Protein AF-A0A933E9U5-F1 (afdb_monomer)

Secondary structure (DSSP, 8-state):
----------------PPPPPPP---PPPPPPPPSS--HHHHHHHHHHHHHHHHHHHT---HHHHHHHHHHHHHHHHHHTT-S-HHHHHHHHHHHHHTT---PPPPPPPPPPPPP--S-----------TTEEE----TTSBHHHHHHHHHHTT-EEEEEEEEEES-GGGTTBEEEEES---TT-EEETT-EEEEEEEEE-EEEPPP-TTSBHHHHHHHHHHHT-EEEEEEEEE-S-GGGTTBEEEESS-TT-EEETT-EEEEEEEEPPPPPPPTTEEE----TTSBHHHHHHHHHHTT-EEEEEEEEEES-GGGTTBEEEEES--TTT-EEETT-EEEEEEEEEPP-

Radius of gyration: 39.95 Å; Cα contacts (8 Å, |Δi|>4): 489; chains: 1; bounding box: 63×78×121 Å

Foldseek 3Di:
DDDDDDDDDDDDDDDDDDDDDDDDDDDDDDDDDDPDDDPVSVVVVVVVVVVLVVVLVPDPDVVSSVVSVVVVVVVLVVQCPDPDPVSNVVSVVVCVVVVPDDDDDDDDDDDDDDDDDDDDDDPDDDDPPVAWFADDDQAQPAPVVSQVVQVVSQEGEDEPEEDEDQDPSQARGFHAWVVGRDPPDIDGRHYYIYTYGYHYPWFFQADQAQPQLVVNQVVQVVSQEHEDEPEEDADCDPVQARGWHDKPDDGRDTHRRHHYIYTYGYDHDPDDADPFKFFDDDQAQPAPVVNQVVQVVSQEHEDEPEEDEDQDPSQARGWHAKVVGNPPRDIDGRHYYIYTYGYHYDDD

Nearest PDB structures (foldseek):
  3py9-assembly1_A  TM=3.920E-01  e=8.163E-14  Staphylococcus aureus subsp. aureus Mu50
  5e12-assembly1_A  TM=4.285E-01  e=8.773E-13  Mycobacterium tuberculosis H37Rv
  2kui-assembly1_A  TM=3.936E-01  e=2.312E-09  Mycobacterium tuberculosis H37Rv
  5e10-assembly1_A  TM=4.478E-01  e=7.466E-08  Mycobacterium tuberculosis H37Rv
  2kud-assembly1_A  TM=4.344E-01  e=1.293E-05  Mycobacterium tuberculosis H37Rv

Organism: Tectimicrobiota bacterium (NCBI:txid2528274)

Mean predicted aligned error: 20.79 Å

Sequence (348 aa):
MKPLLTVPFVLFGLFAAPLPEAPAATRPRPPFCNPFPSAREADRCAQLHQGRLAFCGRIQAAPARAQCVQGFEAKLASCARSRNAQQRARCLDDAEKLGVARAPQPPAAPPAPKPPAAASQPPAPAPPAAGAIPLPNVVGRPVKEALEILERAGLRGAVEGEITTRNPQAAGRVSSTTPYPHRDTRVLRGSLVRLRVYKFDGVAVPDVVGLPVNEACGALTRAGLRCSLQGQVDTPDSSRHGRVASQAFRPGWVLARGSEVGLRRFGPPPLPLRPNEVLLPDVVGRPLAEALQILERAGLRGAVDGEITTRNPQAAGRVSSTTPYPGRGARVLRGSLVRLRVYRLAAQ

Solvent-accessible surface area (backbone atoms only — not comparable to full-atom values): 20780 Å² total; per-residue (Å²): 135,86,82,88,85,90,83,84,90,81,84,90,82,81,91,78,82,86,79,83,86,78,82,84,77,81,73,82,80,77,84,76,82,64,100,77,66,57,75,74,52,50,54,52,53,49,52,56,49,56,53,48,57,59,52,49,69,71,49,86,54,67,72,64,33,51,56,55,52,55,61,46,54,57,50,52,61,57,48,71,68,51,92,47,69,70,61,37,52,54,54,50,56,55,38,61,76,65,73,66,78,88,76,85,83,77,82,89,75,81,84,80,79,75,85,80,72,90,76,78,79,76,80,70,79,73,75,80,61,89,59,58,38,75,46,76,76,41,64,72,31,45,49,70,60,30,38,55,53,31,46,76,68,42,29,37,61,45,81,76,46,74,41,78,32,83,48,69,87,48,36,53,14,24,68,44,47,45,74,63,62,43,98,83,34,63,41,51,65,62,40,74,36,36,30,29,28,23,35,52,59,50,33,57,37,72,80,41,67,68,33,44,49,68,58,29,36,49,52,34,42,74,61,40,30,35,63,40,82,77,47,73,44,69,37,90,59,68,92,46,44,54,14,23,68,41,60,74,62,60,60,67,42,71,37,52,68,64,40,76,44,43,31,27,24,25,29,72,54,81,75,79,75,55,99,57,44,32,66,39,73,81,39,66,70,32,45,48,74,59,34,39,52,54,31,45,76,57,42,30,37,64,43,81,73,50,74,42,78,34,91,48,72,89,48,36,55,14,22,67,42,50,44,74,60,28,75,96,58,31,75,39,52,60,61,39,75,36,35,31,28,28,23,36,60,58,85,129

InterPro domains:
  IPR005543 PASTA domain [PF03793] (135-199)
  IPR005543 PASTA domain [PF03793] (203-263)
  IPR005543 PASTA domain [PF03793] (279-342)
  IPR005543 PASTA domain [PS51178] (131-199)
  IPR005543 PASTA domain [PS51178] (274-344)
  IPR005543 PASTA domain [SM00740] (129-198)
  IPR005543 PASTA domain [SM00740] (199-267)
  IPR005543 PASTA domain [SM00740] (274-344)
  IPR005543 PASTA domain [cd06577] (137-197)
  IPR005543 PASTA domain [cd06577] (205-263)
  IPR005543 PASTA domain [cd06577] (280-342)

Structure (mmCIF, N/CA/C/O backbone):
data_AF-A0A933E9U5-F1
#
_entry.id   AF-A0A933E9U5-F1
#
loop_
_atom_site.group_PDB
_atom_site.id
_atom_site.type_symbol
_atom_site.label_atom_id
_atom_site.label_alt_id
_atom_site.label_comp_id
_atom_site.label_asym_id
_atom_site.label_entity_id
_atom_site.label_seq_id
_atom_site.pdbx_PDB_ins_code
_atom_site.Cartn_x
_atom_site.Cartn_y
_atom_site.Cartn_z
_atom_site.occupancy
_atom_site.B_iso_or_equiv
_atom_site.auth_seq_id
_atom_site.auth_comp_id
_atom_site.auth_asym_id
_atom_site.auth_atom_id
_atom_site.pdbx_PDB_model_num
ATOM 1 N N . MET A 1 1 ? 2.173 57.159 -47.310 1.00 38.50 1 MET A N 1
ATOM 2 C CA . MET A 1 1 ? 1.766 58.295 -46.456 1.00 38.50 1 MET A CA 1
ATOM 3 C C . MET A 1 1 ? 1.718 57.816 -45.008 1.00 38.50 1 MET A C 1
ATOM 5 O O . MET A 1 1 ? 1.071 56.814 -44.745 1.00 38.50 1 MET A O 1
ATOM 9 N N . LYS A 1 2 ? 2.492 58.463 -44.123 1.00 41.81 2 LYS A N 1
ATOM 10 C CA . LYS A 1 2 ? 2.432 58.354 -42.647 1.00 41.81 2 LYS A CA 1
ATOM 11 C C . LYS A 1 2 ? 1.136 59.007 -42.123 1.00 41.81 2 LYS A C 1
ATOM 13 O O . LYS A 1 2 ? 0.559 59.807 -42.859 1.00 41.81 2 LYS A O 1
ATOM 18 N N . PRO A 1 3 ? 0.703 58.697 -40.888 1.00 51.19 3 PRO A N 1
ATOM 19 C CA . PRO A 1 3 ? 1.054 59.541 -39.720 1.00 51.19 3 PRO A CA 1
ATOM 20 C C . PRO A 1 3 ? 1.450 58.671 -38.490 1.00 51.19 3 PRO A C 1
ATOM 22 O O . PRO A 1 3 ? 0.973 57.553 -38.354 1.00 51.19 3 PRO A O 1
ATOM 25 N N . LEU A 1 4 ? 2.506 58.951 -37.703 1.00 39.25 4 LEU A N 1
ATOM 26 C CA . LEU A 1 4 ? 2.663 59.958 -36.623 1.00 39.25 4 LEU A CA 1
ATOM 27 C C . LEU A 1 4 ? 1.435 60.073 -35.692 1.00 39.25 4 LEU A C 1
ATOM 29 O O . LEU A 1 4 ? 0.330 60.182 -36.191 1.00 39.25 4 LEU A O 1
ATOM 33 N N . LEU A 1 5 ? 1.489 60.194 -34.364 1.00 40.12 5 LEU A N 1
ATOM 34 C CA . LEU A 1 5 ? 2.478 60.051 -33.283 1.00 40.12 5 LEU A CA 1
ATOM 35 C C . LEU A 1 5 ? 1.686 60.483 -32.031 1.00 40.12 5 LEU A C 1
ATOM 37 O O . LEU A 1 5 ? 1.186 61.600 -32.051 1.00 40.12 5 LEU A O 1
ATOM 41 N N . THR A 1 6 ? 1.542 59.687 -30.965 1.00 39.12 6 THR A N 1
ATOM 42 C CA . THR A 1 6 ? 1.288 60.213 -29.600 1.00 39.12 6 THR A CA 1
ATOM 43 C C . THR A 1 6 ? 1.641 59.151 -28.559 1.00 39.12 6 THR A C 1
ATOM 45 O O . THR A 1 6 ? 1.051 58.076 -28.514 1.00 39.12 6 THR A O 1
ATOM 48 N N . VAL A 1 7 ? 2.621 59.486 -27.726 1.00 40.19 7 VAL A N 1
ATOM 49 C CA . VAL A 1 7 ? 3.045 58.787 -26.508 1.00 40.19 7 VAL A CA 1
ATOM 50 C C . VAL A 1 7 ? 2.650 59.682 -25.334 1.00 40.19 7 VAL A C 1
ATOM 52 O O . VAL A 1 7 ? 2.838 60.895 -25.453 1.00 40.19 7 VAL A O 1
ATOM 55 N N . PRO A 1 8 ? 2.229 59.135 -24.182 1.00 49.47 8 PRO A N 1
ATOM 56 C CA . PRO A 1 8 ? 2.454 59.811 -22.919 1.00 49.47 8 PRO A CA 1
ATOM 57 C C . PRO A 1 8 ? 3.459 59.058 -22.039 1.00 49.47 8 PRO A C 1
ATOM 59 O O . PRO A 1 8 ? 3.387 57.853 -21.810 1.00 49.47 8 PRO A O 1
ATOM 62 N N . PHE A 1 9 ? 4.403 59.866 -21.568 1.00 36.28 9 PHE A N 1
ATOM 63 C CA . PHE A 1 9 ? 5.296 59.712 -20.428 1.00 36.28 9 PHE A CA 1
ATOM 64 C C . PHE A 1 9 ? 4.618 59.114 -19.183 1.00 36.28 9 PHE A C 1
ATOM 66 O O . PHE A 1 9 ? 3.595 59.634 -18.743 1.00 36.28 9 PHE A O 1
ATOM 73 N N . VAL A 1 10 ? 5.279 58.155 -18.523 1.00 41.09 10 VAL A N 1
ATOM 74 C CA . VAL A 1 10 ? 5.194 57.967 -17.063 1.00 41.09 10 VAL A CA 1
ATOM 75 C C . VAL A 1 10 ? 6.602 57.722 -16.506 1.00 41.09 10 VAL A C 1
ATOM 77 O O . VAL A 1 10 ? 7.430 57.052 -17.118 1.00 41.09 10 VAL A O 1
ATOM 80 N N . LEU A 1 11 ? 6.846 58.372 -15.371 1.00 38.97 11 LEU A N 1
ATOM 81 C CA . LEU A 1 11 ? 8.106 58.698 -14.714 1.00 38.97 11 LEU A CA 1
ATOM 82 C C . LEU A 1 11 ? 9.016 57.529 -14.290 1.00 38.97 11 LEU A C 1
ATOM 84 O O . LEU A 1 11 ? 8.582 56.498 -13.786 1.00 38.97 11 LEU A O 1
ATOM 88 N N . PHE A 1 12 ? 10.310 57.847 -14.371 1.00 34.56 12 PHE A N 1
ATOM 89 C CA . PHE A 1 12 ? 11.462 57.301 -13.651 1.00 34.56 12 PHE A CA 1
ATOM 90 C C . PHE A 1 12 ? 11.260 57.242 -12.122 1.00 34.56 12 PHE A C 1
ATOM 92 O O . PHE A 1 12 ? 10.827 58.220 -11.515 1.00 34.56 12 PHE A O 1
ATOM 99 N N . GLY A 1 13 ? 11.696 56.144 -11.491 1.00 35.53 13 GLY A N 1
ATOM 100 C CA . GLY A 1 13 ? 11.720 55.984 -10.034 1.00 35.53 13 GLY A CA 1
ATOM 101 C C . GLY A 1 13 ? 12.690 54.894 -9.558 1.00 35.53 13 GLY A C 1
ATOM 102 O O . GLY A 1 13 ? 12.299 53.749 -9.393 1.00 35.53 13 GLY A O 1
ATOM 103 N N . LEU A 1 14 ? 13.945 55.308 -9.360 1.00 38.00 14 LEU A N 1
ATOM 104 C CA . LEU A 1 14 ? 15.011 54.785 -8.487 1.00 38.00 14 LEU A CA 1
ATOM 105 C C . LEU A 1 14 ? 15.367 53.279 -8.445 1.00 38.00 14 LEU A C 1
ATOM 107 O O . LEU A 1 14 ? 14.723 52.446 -7.816 1.00 38.00 14 LEU A O 1
ATOM 111 N N . PHE A 1 15 ? 16.571 53.026 -8.967 1.00 37.53 15 PHE A N 1
ATOM 112 C CA . PHE A 1 15 ? 17.521 51.979 -8.586 1.00 37.53 15 PHE A CA 1
ATOM 113 C C . PHE A 1 15 ? 17.853 52.008 -7.079 1.00 37.53 15 PHE A C 1
ATOM 115 O O . PHE A 1 15 ? 18.285 53.039 -6.564 1.00 37.53 15 PHE A O 1
ATOM 122 N N . ALA A 1 16 ? 17.790 50.854 -6.412 1.00 35.62 16 ALA A N 1
ATOM 123 C CA . ALA A 1 16 ? 18.580 50.567 -5.213 1.00 35.62 16 ALA A CA 1
ATOM 124 C C . ALA A 1 16 ? 18.951 49.076 -5.203 1.00 35.62 16 ALA A C 1
ATOM 126 O O . ALA A 1 16 ? 18.099 48.200 -5.062 1.00 35.62 16 ALA A O 1
ATOM 127 N N . ALA A 1 17 ? 20.237 48.803 -5.419 1.00 39.12 17 ALA A N 1
ATOM 128 C CA . ALA A 1 17 ? 20.834 47.476 -5.360 1.00 39.12 17 ALA A CA 1
ATOM 129 C C . ALA A 1 17 ? 20.897 46.962 -3.904 1.00 39.12 17 ALA A C 1
ATOM 131 O O . ALA A 1 17 ? 21.156 47.758 -2.997 1.00 39.12 17 ALA A O 1
ATOM 132 N N . PRO A 1 18 ? 20.716 45.653 -3.654 1.00 37.78 18 PRO A N 1
ATOM 133 C CA . PRO A 1 18 ? 20.906 45.079 -2.328 1.00 37.78 18 PRO A CA 1
ATOM 134 C C . PRO A 1 18 ? 22.404 44.899 -2.027 1.00 37.78 18 PRO A C 1
ATOM 136 O O . PRO A 1 18 ? 23.124 44.211 -2.749 1.00 37.78 18 PRO A O 1
ATOM 139 N N . LEU A 1 19 ? 22.865 45.539 -0.949 1.00 36.50 19 LEU A N 1
ATOM 140 C CA . LEU A 1 19 ? 24.183 45.334 -0.343 1.00 36.50 19 LEU A CA 1
ATOM 141 C C . LEU A 1 19 ? 24.249 43.980 0.402 1.00 36.50 19 LEU A C 1
ATOM 143 O O . LEU A 1 19 ? 23.224 43.506 0.896 1.00 36.50 19 LEU A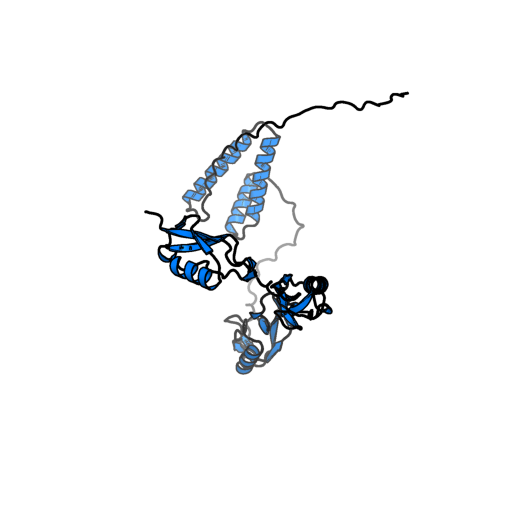 O 1
ATOM 147 N N . PRO A 1 20 ? 25.442 43.365 0.500 1.00 38.31 20 PRO A N 1
ATOM 148 C CA . PRO A 1 20 ? 25.639 42.013 1.020 1.00 38.31 20 PRO A CA 1
ATOM 149 C C . PRO A 1 20 ? 25.537 41.933 2.552 1.00 38.31 20 PRO A C 1
ATOM 151 O O . PRO A 1 20 ? 26.103 42.755 3.274 1.00 38.31 20 PRO A O 1
ATOM 154 N N . GLU A 1 21 ? 24.854 40.898 3.046 1.00 35.84 21 GLU A N 1
ATOM 155 C CA . GLU A 1 21 ? 24.814 40.533 4.464 1.00 35.84 21 GLU A CA 1
ATOM 156 C C . GLU A 1 21 ? 26.204 40.098 4.961 1.00 35.84 21 GLU A C 1
ATOM 158 O O . GLU A 1 21 ? 26.841 39.192 4.420 1.00 35.84 21 GLU A O 1
ATOM 163 N N . ALA A 1 22 ? 26.669 40.761 6.021 1.00 35.19 22 ALA A N 1
ATOM 164 C CA . ALA A 1 22 ? 27.884 40.427 6.752 1.00 35.19 22 ALA A CA 1
ATOM 165 C C . ALA A 1 22 ? 27.694 39.156 7.617 1.00 35.19 22 ALA A C 1
ATOM 167 O O . ALA A 1 22 ? 26.588 38.886 8.094 1.00 35.19 22 ALA A O 1
ATOM 168 N N . PRO A 1 23 ? 28.764 38.375 7.862 1.00 34.16 23 PRO A N 1
ATOM 169 C CA . PRO A 1 23 ? 28.686 37.073 8.518 1.00 34.16 23 PRO A CA 1
ATOM 170 C C . PRO A 1 23 ? 28.269 37.169 9.990 1.00 34.16 23 PRO A C 1
ATOM 172 O O . PRO A 1 23 ? 28.771 37.990 10.760 1.00 34.16 23 PRO A O 1
ATOM 175 N N . ALA A 1 24 ? 27.378 36.262 10.395 1.00 34.38 24 ALA A N 1
ATOM 176 C CA . ALA A 1 24 ? 26.952 36.078 11.773 1.00 34.38 24 ALA A CA 1
ATOM 177 C C . ALA A 1 24 ? 28.155 35.771 12.683 1.00 34.38 24 ALA A C 1
ATOM 179 O O . ALA A 1 24 ? 28.699 34.667 12.680 1.00 34.38 24 ALA A O 1
ATOM 180 N N . ALA A 1 25 ? 28.544 36.750 13.500 1.00 31.86 25 ALA A N 1
ATOM 181 C CA . ALA A 1 25 ? 29.470 36.548 14.601 1.00 31.86 25 ALA A CA 1
ATOM 182 C C . ALA A 1 25 ? 28.885 35.512 15.576 1.00 31.86 25 ALA A C 1
ATOM 184 O O . ALA A 1 25 ? 27.877 35.743 16.251 1.00 31.86 25 ALA A O 1
ATOM 185 N N . THR A 1 26 ? 29.534 34.353 15.643 1.00 34.62 26 THR A N 1
ATOM 186 C CA . THR A 1 26 ? 29.328 33.305 16.643 1.00 34.62 26 THR A CA 1
ATOM 187 C C . THR A 1 26 ? 29.434 33.891 18.049 1.00 34.62 26 THR A C 1
ATOM 189 O O . THR A 1 26 ? 30.528 34.134 18.556 1.00 34.62 26 THR A O 1
ATOM 192 N N . ARG A 1 27 ? 28.290 34.115 18.707 1.00 32.03 27 ARG A N 1
ATOM 193 C CA . ARG A 1 27 ? 28.250 34.391 20.149 1.00 32.03 27 ARG A CA 1
ATOM 194 C C . ARG A 1 27 ? 28.676 33.124 20.906 1.00 32.03 27 ARG A C 1
ATOM 196 O O . ARG A 1 27 ? 28.118 32.058 20.631 1.00 32.03 27 ARG A O 1
ATOM 203 N N . PRO A 1 28 ? 29.608 33.203 21.871 1.00 31.72 28 PRO A N 1
ATOM 204 C CA . PRO A 1 28 ? 29.969 32.053 22.691 1.00 31.72 28 PRO A CA 1
ATOM 205 C C . PRO A 1 28 ? 28.750 31.598 23.505 1.00 31.72 28 PRO A C 1
ATOM 207 O O . PRO A 1 28 ? 28.097 32.399 24.179 1.00 31.72 28 PRO A O 1
ATOM 210 N N . ARG A 1 29 ? 28.419 30.302 23.426 1.00 32.12 29 ARG A N 1
ATOM 211 C CA . ARG A 1 29 ? 27.401 29.676 24.282 1.00 32.12 29 ARG A CA 1
ATOM 212 C C . ARG A 1 29 ? 27.842 29.829 25.748 1.00 32.12 29 ARG A C 1
ATOM 214 O O . ARG A 1 29 ? 28.948 29.398 26.069 1.00 32.12 29 ARG A O 1
ATOM 221 N N . PRO A 1 30 ? 27.027 30.411 26.647 1.00 36.66 30 PRO A N 1
ATOM 222 C CA . PRO A 1 30 ? 27.358 30.422 28.067 1.00 36.66 30 PRO A CA 1
ATOM 223 C C . PRO A 1 30 ? 27.280 28.989 28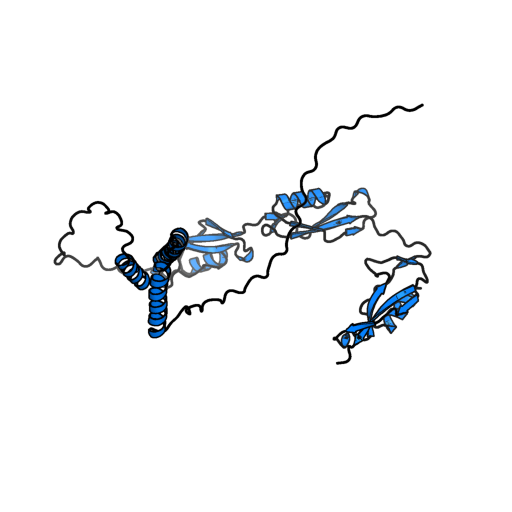.627 1.00 36.66 30 PRO A C 1
ATOM 225 O O . PRO A 1 30 ? 26.428 28.216 28.175 1.00 36.66 30 PRO A O 1
ATOM 228 N N . PRO A 1 31 ? 28.137 28.613 29.594 1.00 37.09 31 PRO A N 1
ATOM 229 C CA . PRO A 1 31 ? 28.143 27.266 30.150 1.00 37.09 31 PRO A CA 1
ATOM 230 C C . PRO A 1 31 ? 26.805 26.995 30.849 1.00 37.09 31 PRO A C 1
ATOM 232 O O . PRO A 1 31 ? 26.361 27.769 31.699 1.00 37.09 31 PRO A O 1
ATOM 235 N N . PHE A 1 32 ? 26.134 25.913 30.459 1.00 39.19 32 PHE A N 1
ATOM 236 C CA . PHE A 1 32 ? 24.935 25.430 31.136 1.00 39.19 32 PHE A CA 1
ATOM 237 C C . PHE A 1 32 ? 25.336 24.851 32.505 1.00 39.19 32 PHE A C 1
ATOM 239 O O . PHE A 1 32 ? 26.159 23.940 32.561 1.00 39.19 32 PHE A O 1
ATOM 246 N N . CYS A 1 33 ? 24.760 25.367 33.605 1.00 39.84 33 CYS A N 1
ATOM 247 C CA . CYS A 1 33 ? 24.807 24.694 34.912 1.00 39.84 33 CYS A CA 1
ATOM 248 C C . CYS A 1 33 ? 24.080 23.337 34.742 1.00 39.84 33 CYS A C 1
ATOM 250 O O . CYS A 1 33 ? 22.925 23.297 34.311 1.00 39.84 33 CYS A O 1
ATOM 252 N N . ASN A 1 34 ? 24.788 22.234 35.002 1.00 37.62 34 ASN A N 1
ATOM 253 C CA . ASN A 1 34 ? 24.289 20.863 34.849 1.00 37.62 34 ASN A CA 1
ATOM 254 C C . ASN A 1 34 ? 23.059 20.622 35.759 1.00 37.62 34 ASN A C 1
ATOM 256 O O . ASN A 1 34 ? 23.001 21.192 36.850 1.00 37.62 34 ASN A O 1
ATOM 260 N N . PRO A 1 35 ? 22.090 19.768 35.374 1.00 40.56 35 PRO A N 1
ATOM 261 C CA . PRO A 1 35 ? 20.828 19.594 36.102 1.00 40.56 35 PRO A CA 1
ATOM 262 C C . PRO A 1 35 ? 20.947 18.884 37.467 1.00 40.56 35 PRO A C 1
ATOM 264 O O . PRO A 1 35 ? 19.936 18.722 38.143 1.00 40.56 35 PRO A O 1
ATOM 267 N N . PHE A 1 36 ? 22.156 18.514 37.903 1.00 48.19 36 PHE A N 1
ATOM 268 C CA . PHE A 1 36 ? 22.452 18.055 39.264 1.00 48.19 36 PHE A CA 1
ATOM 269 C C . PHE A 1 36 ? 23.817 18.594 39.730 1.00 48.19 36 PHE A C 1
ATOM 271 O O . PHE A 1 36 ? 24.831 17.945 39.476 1.00 48.19 36 PHE A O 1
ATOM 278 N N . PRO A 1 37 ? 23.880 19.770 40.382 1.00 43.62 37 PRO A N 1
ATOM 279 C CA . PRO A 1 37 ? 25.120 20.282 40.947 1.00 43.62 37 PRO A CA 1
ATOM 280 C C . PRO A 1 37 ? 25.301 19.862 42.411 1.00 43.62 37 PRO A C 1
ATOM 282 O O . PRO A 1 37 ? 24.345 19.777 43.186 1.00 43.62 37 PRO A O 1
ATOM 285 N N . SER A 1 38 ? 26.554 19.653 42.804 1.00 48.34 38 SER A N 1
ATOM 286 C CA . SER A 1 38 ? 26.953 19.571 44.214 1.00 48.34 38 SER A CA 1
ATOM 287 C C . SER A 1 38 ? 26.789 20.940 44.906 1.00 48.34 38 SER A C 1
ATOM 289 O O . SER A 1 38 ? 26.762 21.977 44.242 1.00 48.34 38 SER A O 1
ATOM 291 N N . ALA A 1 39 ? 26.688 20.990 46.243 1.00 46.41 39 ALA A N 1
ATOM 292 C CA . ALA A 1 39 ? 26.402 22.232 46.987 1.00 46.41 39 ALA A CA 1
ATOM 293 C C . ALA A 1 39 ? 27.351 23.407 46.649 1.00 46.41 39 ALA A C 1
ATOM 295 O O . ALA A 1 39 ? 26.913 24.552 46.576 1.00 46.41 39 ALA A O 1
ATOM 296 N N . ARG A 1 40 ? 28.624 23.124 46.332 1.00 43.66 40 ARG A N 1
ATOM 297 C CA . ARG A 1 40 ? 29.616 24.142 45.933 1.00 43.66 40 ARG A CA 1
ATOM 298 C C . ARG A 1 40 ? 29.379 24.731 44.534 1.00 43.66 40 ARG A C 1
ATOM 300 O O . ARG A 1 40 ? 29.796 25.853 44.262 1.00 43.66 40 ARG A O 1
ATOM 307 N N . GLU A 1 41 ? 28.707 24.011 43.638 1.00 43.00 41 GLU A N 1
ATOM 308 C CA . GLU A 1 41 ? 28.347 24.505 42.300 1.00 43.00 41 GLU A CA 1
ATOM 309 C C . GLU A 1 41 ? 27.069 25.357 42.327 1.00 43.00 41 GLU A C 1
ATOM 311 O O . GLU A 1 41 ? 26.934 26.279 41.520 1.00 43.00 41 GLU A O 1
ATOM 316 N N . ALA A 1 42 ? 26.175 25.118 43.294 1.00 46.38 42 ALA A N 1
ATOM 317 C CA . ALA A 1 42 ? 25.011 25.967 43.548 1.00 46.38 42 ALA A CA 1
ATOM 318 C C . ALA A 1 42 ? 25.421 27.370 44.035 1.00 46.38 42 ALA A C 1
ATOM 320 O O . ALA A 1 42 ? 24.909 28.359 43.508 1.00 46.38 42 ALA A O 1
ATOM 321 N N . ASP A 1 43 ? 26.408 27.468 44.936 1.00 44.97 43 ASP A N 1
ATOM 322 C CA . ASP A 1 43 ? 26.973 28.754 45.386 1.00 44.97 43 ASP A CA 1
ATOM 323 C C . ASP A 1 43 ? 27.657 29.521 44.245 1.00 44.97 43 ASP A C 1
ATOM 325 O O . ASP A 1 43 ? 27.527 30.742 44.128 1.00 44.97 43 ASP A O 1
ATOM 329 N N . ARG A 1 44 ? 28.323 28.807 43.330 1.00 44.84 44 ARG A N 1
ATOM 330 C CA . ARG A 1 44 ? 28.953 29.413 42.147 1.00 44.84 44 ARG A CA 1
ATOM 331 C C . ARG A 1 44 ? 27.915 29.941 41.152 1.00 44.84 44 ARG A C 1
ATOM 333 O O . ARG A 1 44 ? 28.096 31.020 40.587 1.00 44.84 44 ARG A O 1
ATOM 340 N N . CYS A 1 45 ? 26.812 29.212 40.962 1.00 46.09 45 CYS A N 1
ATOM 341 C CA . CYS A 1 45 ? 25.695 29.641 40.117 1.00 46.09 45 CYS A CA 1
ATOM 342 C C . CYS A 1 45 ? 24.972 30.852 40.789 1.00 46.09 45 CYS A C 1
ATOM 344 O O . CYS A 1 45 ? 24.663 31.828 40.106 1.00 46.09 45 CYS A O 1
ATOM 346 N N . ALA A 1 46 ? 24.838 30.895 42.126 1.00 48.84 46 ALA A N 1
ATOM 347 C CA . ALA A 1 46 ? 24.299 32.041 42.883 1.00 48.84 46 ALA A CA 1
ATOM 348 C C . ALA A 1 46 ? 25.182 33.310 42.824 1.00 48.84 46 ALA A C 1
ATOM 350 O O . ALA A 1 46 ? 24.666 34.410 42.609 1.00 48.84 46 ALA A O 1
ATOM 351 N N . GLN A 1 47 ? 26.510 33.177 42.912 1.00 50.62 47 GLN A N 1
ATOM 352 C CA . GLN A 1 47 ? 27.448 34.298 42.726 1.00 50.62 47 GLN A CA 1
ATOM 353 C C . GLN A 1 47 ? 27.405 34.865 41.296 1.00 50.62 47 GLN A C 1
ATOM 355 O O . GLN A 1 47 ? 27.424 36.083 41.104 1.00 50.62 47 GLN A O 1
ATOM 360 N N . LEU A 1 48 ? 27.254 34.004 40.281 1.00 48.75 48 LEU A N 1
ATOM 361 C CA . LEU A 1 48 ? 27.026 34.420 38.888 1.00 48.75 48 LEU A CA 1
ATOM 362 C C . LEU A 1 48 ? 25.692 35.172 38.709 1.00 48.75 48 LEU A C 1
ATOM 364 O O . LEU A 1 48 ? 25.591 36.061 37.857 1.00 48.75 48 LEU A O 1
ATOM 368 N N . HIS A 1 49 ? 24.675 34.847 39.514 1.00 51.50 49 HIS A N 1
ATOM 369 C CA . HIS A 1 49 ? 23.378 35.525 39.516 1.00 51.50 49 HIS A CA 1
ATOM 370 C C . HIS A 1 49 ? 23.420 36.900 40.205 1.00 51.50 49 HIS A C 1
ATOM 372 O O . HIS A 1 49 ? 22.896 37.862 39.638 1.00 51.50 49 HIS A O 1
ATOM 378 N N . GLN A 1 50 ? 24.109 37.036 41.344 1.00 53.50 50 GLN A N 1
ATOM 379 C CA . GLN A 1 50 ? 24.332 38.338 41.993 1.00 53.50 50 GLN A CA 1
ATOM 380 C C . GLN A 1 50 ? 25.171 39.286 41.115 1.00 53.50 50 GLN A C 1
ATOM 382 O O . GLN A 1 50 ? 24.835 40.463 40.976 1.00 53.50 50 GLN A O 1
ATOM 387 N N . GLY A 1 51 ? 26.196 38.769 40.423 1.00 51.56 51 GLY A N 1
ATOM 388 C CA . GLY A 1 51 ? 27.003 39.559 39.485 1.00 51.56 51 GLY A CA 1
ATOM 389 C C . GLY A 1 51 ? 26.225 40.071 38.263 1.00 51.56 51 GLY A C 1
ATOM 390 O O . GLY A 1 51 ? 26.489 41.167 37.765 1.00 51.56 51 GLY A O 1
ATOM 391 N N . ARG A 1 52 ? 25.218 39.323 37.789 1.00 54.28 52 ARG A N 1
ATOM 392 C CA . ARG A 1 52 ? 24.394 39.704 36.625 1.00 54.28 52 ARG A CA 1
ATOM 393 C C . ARG A 1 52 ? 23.363 40.793 36.924 1.00 54.28 52 ARG A C 1
ATOM 395 O O . ARG A 1 52 ? 23.106 41.621 36.052 1.00 54.28 52 ARG A O 1
ATOM 402 N N . LEU A 1 53 ? 22.816 40.835 38.138 1.00 51.47 53 LEU A N 1
ATOM 403 C CA . LEU A 1 53 ? 21.914 41.913 38.565 1.00 51.47 53 LEU A CA 1
ATOM 404 C C . LEU A 1 53 ? 22.676 43.233 38.767 1.00 51.47 53 LEU A C 1
ATOM 406 O O . LEU A 1 53 ? 22.203 44.287 38.339 1.00 51.47 53 LEU A O 1
ATOM 410 N N . ALA A 1 54 ? 23.910 43.169 39.285 1.00 54.09 54 ALA A N 1
ATOM 411 C CA . ALA A 1 54 ? 24.815 44.319 39.330 1.00 54.09 54 ALA A CA 1
ATOM 412 C C . ALA A 1 54 ? 25.199 44.827 37.921 1.00 54.09 54 ALA A C 1
ATOM 414 O O . ALA A 1 54 ? 25.371 46.030 37.720 1.00 54.09 54 ALA A O 1
ATOM 415 N N . PHE A 1 55 ? 25.276 43.932 36.926 1.00 52.19 55 PHE A N 1
ATOM 416 C CA . PHE A 1 55 ? 25.541 44.289 35.529 1.00 52.19 55 PHE A CA 1
ATOM 417 C C . PHE A 1 55 ? 24.354 45.005 34.859 1.00 52.19 55 PHE A C 1
ATOM 419 O O . PHE A 1 55 ? 24.564 46.042 34.234 1.00 52.19 55 PHE A O 1
ATOM 426 N N . CYS A 1 56 ? 23.105 44.539 35.037 1.00 51.34 56 CYS A N 1
ATOM 427 C CA . CYS A 1 56 ? 21.927 45.254 34.504 1.00 51.34 56 CYS A CA 1
ATOM 428 C C . CYS A 1 56 ? 21.752 46.648 35.159 1.00 51.34 56 CYS A C 1
ATOM 430 O O . CYS A 1 56 ? 21.233 47.564 34.523 1.00 51.34 56 CYS A O 1
ATOM 432 N N . GLY A 1 57 ? 22.201 46.836 36.408 1.00 52.56 57 GLY A N 1
ATOM 433 C CA . GLY A 1 57 ? 22.150 48.123 37.117 1.00 52.56 57 GLY A CA 1
ATOM 434 C C . GLY A 1 57 ? 23.125 49.192 36.601 1.00 52.56 57 GLY A C 1
ATOM 435 O O . GLY A 1 57 ? 22.875 50.376 36.808 1.00 52.56 57 GLY A O 1
ATOM 436 N N . ARG A 1 58 ? 24.199 48.804 35.896 1.00 52.88 58 ARG A N 1
ATOM 437 C CA . ARG A 1 58 ? 25.189 49.732 35.307 1.00 52.88 58 ARG A CA 1
ATOM 438 C C . ARG A 1 58 ? 24.840 50.206 33.889 1.00 52.88 58 ARG A C 1
ATOM 440 O O . ARG A 1 58 ? 25.578 50.999 33.313 1.00 52.88 58 ARG A O 1
ATOM 447 N N . ILE A 1 59 ? 23.725 49.746 33.320 1.00 51.94 59 ILE A N 1
ATOM 448 C CA . ILE A 1 59 ? 23.275 50.143 31.980 1.00 51.94 59 ILE A CA 1
ATOM 449 C C . ILE A 1 59 ? 22.520 51.475 32.083 1.00 51.94 59 ILE A C 1
ATOM 451 O O . ILE A 1 59 ? 21.443 51.539 32.674 1.00 51.94 59 ILE A O 1
ATOM 455 N N . GLN A 1 60 ? 23.078 52.538 31.497 1.00 45.97 60 GLN A N 1
ATOM 456 C CA . GLN A 1 60 ? 22.494 53.888 31.545 1.00 45.97 60 GLN A CA 1
ATOM 457 C C . GLN A 1 60 ? 21.323 54.084 30.562 1.00 45.97 60 GLN A C 1
ATOM 459 O O . GLN A 1 60 ? 20.479 54.949 30.775 1.00 45.97 60 GLN A O 1
ATOM 464 N N . ALA A 1 61 ? 21.218 53.259 29.515 1.00 43.84 61 ALA A N 1
ATOM 465 C CA . ALA A 1 61 ? 20.122 53.334 28.551 1.00 43.84 61 ALA A CA 1
ATOM 466 C C . ALA A 1 61 ? 18.849 52.641 29.082 1.00 43.84 61 ALA A C 1
ATOM 468 O O . ALA A 1 61 ? 18.786 51.412 29.191 1.00 43.84 61 ALA A O 1
ATOM 469 N N . ALA A 1 62 ? 17.811 53.435 29.364 1.00 47.72 62 ALA A N 1
ATOM 470 C CA . ALA A 1 62 ? 16.534 52.989 29.928 1.00 47.72 62 ALA A CA 1
ATOM 471 C C . ALA A 1 62 ? 15.846 51.806 29.196 1.00 47.72 62 ALA A C 1
ATOM 473 O O . ALA A 1 62 ? 15.414 50.877 29.885 1.00 47.72 62 ALA A O 1
ATOM 474 N N . PRO A 1 63 ? 15.773 51.741 27.846 1.00 51.78 63 PRO A N 1
ATOM 475 C CA . PRO A 1 63 ? 15.061 50.642 27.183 1.00 51.78 63 PRO A CA 1
ATOM 476 C C . PRO A 1 63 ? 15.816 49.303 27.255 1.00 51.78 63 PRO A C 1
ATOM 478 O O . PRO A 1 63 ? 15.195 48.248 27.386 1.00 51.78 63 PRO A O 1
ATOM 481 N N . ALA A 1 64 ? 17.153 49.326 27.255 1.00 49.28 64 ALA A N 1
ATOM 482 C CA . ALA A 1 64 ? 17.977 48.120 27.379 1.00 49.28 64 ALA A CA 1
ATOM 483 C C . ALA A 1 64 ? 17.956 47.553 28.810 1.00 49.28 64 ALA A C 1
ATOM 485 O O .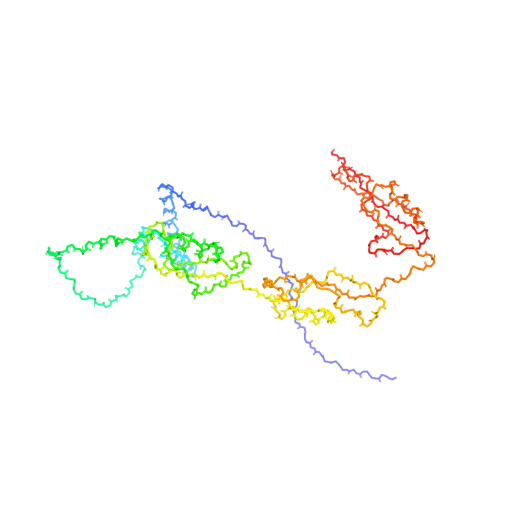 ALA A 1 64 ? 17.959 46.336 29.009 1.00 49.28 64 ALA A O 1
ATOM 486 N N . ARG A 1 65 ? 17.865 48.431 29.817 1.00 52.84 65 ARG A N 1
ATOM 487 C CA . ARG A 1 65 ? 17.694 48.039 31.221 1.00 52.84 65 ARG A CA 1
ATOM 488 C C . ARG A 1 65 ? 16.331 47.380 31.461 1.00 52.84 65 ARG A C 1
ATOM 490 O O . ARG A 1 65 ? 16.275 46.351 32.132 1.00 52.84 65 ARG A O 1
ATOM 497 N N . ALA A 1 66 ? 15.263 47.901 30.855 1.00 53.00 66 ALA A N 1
ATOM 498 C CA . ALA A 1 66 ? 13.919 47.325 30.950 1.00 53.00 66 ALA A CA 1
ATOM 499 C C . ALA A 1 66 ? 13.831 45.915 30.330 1.00 53.00 66 ALA A C 1
ATOM 501 O O . ALA A 1 66 ? 13.263 45.011 30.939 1.00 53.00 66 ALA A O 1
ATOM 502 N N . GLN A 1 67 ? 14.475 45.683 29.181 1.00 57.41 67 GLN A N 1
ATOM 503 C CA . GLN A 1 67 ? 14.538 44.352 28.556 1.00 57.41 67 GLN A CA 1
ATOM 504 C C . GLN A 1 67 ? 15.366 43.341 29.380 1.00 57.41 67 GLN A C 1
ATOM 506 O O . GLN A 1 67 ? 15.023 42.159 29.434 1.00 57.41 67 GLN A O 1
ATOM 511 N N . CYS A 1 68 ? 16.416 43.802 30.076 1.00 50.41 68 CYS A N 1
ATOM 512 C CA . CYS A 1 68 ? 17.222 42.995 31.010 1.00 50.41 68 CYS A CA 1
ATOM 513 C C . CYS A 1 68 ? 16.375 42.497 32.200 1.00 50.41 68 CYS A C 1
ATOM 515 O O . CYS A 1 68 ? 16.466 41.330 32.584 1.00 50.41 68 CYS A O 1
ATOM 517 N N . VAL A 1 69 ? 15.525 43.372 32.753 1.00 57.28 69 VAL A N 1
ATOM 518 C CA . VAL A 1 69 ? 14.649 43.082 33.904 1.00 57.28 69 VAL A CA 1
ATOM 519 C C . VAL A 1 69 ? 13.471 42.186 33.504 1.00 57.28 69 VAL A C 1
ATOM 521 O O . VAL A 1 69 ? 13.220 41.180 34.168 1.00 57.28 69 VAL A O 1
ATOM 524 N N . GLN A 1 70 ? 12.823 42.454 32.366 1.00 57.69 70 GLN A N 1
ATOM 525 C CA . GLN A 1 70 ? 11.706 41.636 31.867 1.00 57.69 70 GLN A CA 1
ATOM 526 C C . GLN A 1 70 ? 12.115 40.185 31.554 1.00 57.69 70 GLN A C 1
ATOM 528 O O . GLN A 1 70 ? 11.362 39.245 31.819 1.00 57.69 70 GLN A O 1
ATOM 533 N N . GLY A 1 71 ? 13.339 39.961 31.060 1.00 57.12 71 GLY A N 1
ATOM 534 C CA . GLY A 1 71 ? 13.874 38.608 30.863 1.00 57.12 71 GLY A CA 1
ATOM 535 C C . GLY A 1 71 ? 14.105 37.832 32.170 1.00 57.12 71 GLY A C 1
ATOM 536 O O . GLY A 1 71 ? 14.151 36.598 32.161 1.00 57.12 71 GLY A O 1
ATOM 537 N N . PHE A 1 72 ? 14.243 38.537 33.295 1.00 56.53 72 PHE A N 1
ATOM 538 C CA . PHE A 1 72 ? 14.461 37.955 34.618 1.00 56.53 72 PHE A CA 1
ATOM 539 C C . PHE A 1 72 ? 13.140 37.625 35.327 1.00 56.53 72 PHE A C 1
ATOM 541 O O . PHE A 1 72 ? 13.008 36.534 35.885 1.00 56.53 72 PHE A O 1
ATOM 548 N N . GLU A 1 73 ? 12.126 38.488 35.206 1.00 57.94 73 GLU A N 1
ATOM 549 C CA . GLU A 1 73 ? 10.762 38.212 35.684 1.00 57.94 73 GLU A CA 1
ATOM 550 C C . GLU A 1 73 ? 10.153 36.975 35.002 1.00 57.94 73 GLU A C 1
ATOM 552 O O . GLU A 1 73 ? 9.555 36.121 35.662 1.00 57.94 73 GLU A O 1
ATOM 557 N N . ALA A 1 74 ? 10.406 36.787 33.701 1.00 56.59 74 ALA A N 1
ATOM 558 C CA . ALA A 1 74 ? 9.975 35.593 32.970 1.00 56.59 74 ALA A CA 1
ATOM 559 C C . ALA A 1 74 ? 10.620 34.291 33.497 1.00 56.59 74 ALA A C 1
ATOM 561 O O . ALA A 1 74 ? 9.993 33.226 33.484 1.00 56.59 74 ALA A O 1
ATOM 562 N N . LYS A 1 75 ? 11.858 34.360 34.011 1.00 55.38 75 LYS A N 1
ATOM 563 C CA . LYS A 1 75 ? 12.550 33.212 34.625 1.00 55.38 75 LYS A CA 1
ATOM 564 C C . LYS A 1 75 ? 12.060 32.926 36.044 1.00 55.38 75 LYS A C 1
ATOM 566 O O . LYS A 1 75 ? 11.892 31.754 36.382 1.00 55.38 75 LYS A O 1
ATOM 571 N N . LEU A 1 76 ? 11.736 33.954 36.830 1.00 55.94 76 LEU A N 1
ATOM 572 C CA . LEU A 1 76 ? 11.090 33.799 38.142 1.00 55.94 76 LEU A CA 1
ATOM 573 C C . LEU A 1 76 ? 9.693 33.165 38.011 1.00 55.94 76 LEU A C 1
ATOM 575 O O . LEU A 1 76 ? 9.369 32.222 38.734 1.00 55.94 76 LEU A O 1
ATOM 579 N N . ALA A 1 77 ? 8.918 33.565 36.999 1.00 56.09 77 ALA A N 1
ATOM 580 C CA . ALA A 1 77 ? 7.620 32.962 36.686 1.00 56.09 77 ALA A CA 1
ATOM 581 C C . ALA A 1 77 ? 7.720 31.497 36.199 1.00 56.09 77 ALA A C 1
ATOM 583 O O . ALA A 1 77 ? 6.789 30.704 36.370 1.00 56.09 77 ALA A O 1
ATOM 584 N N . SER A 1 78 ? 8.841 31.097 35.587 1.00 56.50 78 SER A N 1
ATOM 585 C CA . SER A 1 78 ? 9.118 29.687 35.272 1.00 56.50 78 SER A CA 1
ATOM 586 C C . SER A 1 78 ? 9.505 28.881 36.519 1.00 56.50 78 SER A C 1
ATOM 588 O O . SER A 1 78 ? 9.133 27.714 36.623 1.00 56.50 78 SER A O 1
ATOM 590 N N . CYS A 1 79 ? 10.201 29.494 37.480 1.00 54.31 79 CYS A N 1
ATOM 591 C CA . CYS A 1 79 ? 10.639 28.842 38.717 1.00 54.31 79 CYS A CA 1
ATOM 592 C C . CYS A 1 79 ? 9.482 28.616 39.710 1.00 54.31 79 CYS A C 1
ATOM 594 O O . CYS A 1 79 ? 9.380 27.549 40.316 1.00 54.31 79 CYS A O 1
ATOM 596 N N . ALA A 1 80 ? 8.530 29.554 39.795 1.00 51.72 80 ALA A N 1
ATOM 597 C CA . ALA A 1 80 ? 7.329 29.435 40.634 1.00 51.72 80 ALA A CA 1
ATOM 598 C C . ALA A 1 80 ? 6.385 28.275 40.236 1.00 51.72 80 ALA A C 1
ATOM 600 O O . ALA A 1 80 ? 5.514 27.888 41.017 1.00 51.72 80 ALA A O 1
ATOM 601 N N . ARG A 1 81 ? 6.569 27.695 39.037 1.00 54.88 81 ARG A N 1
ATOM 602 C CA . ARG A 1 81 ? 5.831 26.525 38.520 1.00 54.88 81 ARG A CA 1
ATOM 603 C C . ARG A 1 81 ? 6.567 25.189 38.717 1.00 54.88 81 ARG A C 1
ATOM 605 O O . ARG A 1 81 ? 6.086 24.156 38.251 1.00 54.88 81 ARG A O 1
ATOM 612 N N . SER A 1 82 ? 7.709 25.188 39.413 1.00 56.25 82 SER A N 1
ATOM 613 C CA . SER A 1 82 ? 8.437 23.972 39.800 1.00 56.25 82 SER A CA 1
ATOM 614 C C . SER A 1 82 ? 7.589 23.070 40.709 1.00 56.25 82 SER A C 1
ATOM 616 O O . SER A 1 82 ? 6.907 23.546 41.617 1.00 56.25 82 SER A O 1
ATOM 618 N N . ARG A 1 83 ? 7.654 21.747 40.493 1.00 51.03 83 ARG A N 1
ATOM 619 C CA . ARG A 1 83 ? 6.983 20.737 41.337 1.00 51.03 83 ARG A CA 1
ATOM 620 C C . ARG A 1 83 ? 7.710 20.465 42.663 1.00 51.03 83 ARG A C 1
ATOM 622 O O . ARG A 1 83 ? 7.198 19.700 43.473 1.00 51.03 83 ARG A O 1
ATOM 629 N N . ASN A 1 84 ? 8.884 21.059 42.892 1.00 62.38 84 ASN A N 1
ATOM 630 C CA . ASN A 1 84 ? 9.662 20.853 44.113 1.00 62.38 84 ASN A CA 1
ATOM 631 C C . ASN A 1 84 ? 9.385 21.969 45.143 1.00 62.38 84 ASN A C 1
ATOM 633 O O . ASN A 1 84 ? 9.712 23.137 44.919 1.00 62.38 84 ASN A O 1
ATOM 637 N N . ALA A 1 85 ? 8.791 21.599 46.282 1.00 54.41 85 ALA A N 1
ATOM 638 C CA . ALA A 1 85 ? 8.320 22.529 47.311 1.00 54.41 85 ALA A CA 1
ATOM 639 C C . ALA A 1 85 ? 9.445 23.356 47.963 1.00 54.41 85 ALA A C 1
ATOM 641 O O . ALA A 1 85 ? 9.249 24.538 48.241 1.00 54.41 85 ALA A O 1
ATOM 642 N N . GLN A 1 86 ? 10.643 22.784 48.136 1.00 61.50 86 GLN A N 1
ATOM 643 C CA . GLN A 1 86 ? 11.784 23.496 48.732 1.00 61.50 86 GLN A CA 1
ATOM 644 C C . GLN A 1 86 ? 12.399 24.539 47.788 1.00 61.50 86 GLN A C 1
ATOM 646 O O . GLN A 1 86 ? 12.854 25.585 48.245 1.00 61.50 86 GLN A O 1
ATOM 651 N N . GLN A 1 87 ? 12.377 24.301 46.472 1.00 58.44 87 GLN A N 1
ATOM 652 C CA . GLN A 1 87 ? 12.815 25.294 45.481 1.00 58.44 87 GLN A CA 1
ATOM 653 C C . GLN A 1 87 ? 11.813 26.445 45.349 1.00 58.44 87 GLN A C 1
ATOM 655 O O . GLN A 1 87 ? 12.219 27.596 45.223 1.00 58.44 87 GLN A O 1
ATOM 660 N N . ARG A 1 88 ? 10.509 26.153 45.435 1.00 60.50 88 ARG A N 1
ATOM 661 C CA . ARG A 1 88 ? 9.457 27.175 45.376 1.00 60.50 88 ARG A CA 1
ATOM 662 C C . ARG A 1 88 ? 9.507 28.132 46.572 1.00 60.50 88 ARG A C 1
ATOM 664 O O . ARG A 1 88 ? 9.326 29.327 46.375 1.00 60.50 88 ARG A O 1
ATOM 671 N N . ALA A 1 89 ? 9.799 27.624 47.771 1.00 59.34 89 ALA A N 1
ATOM 672 C CA . ALA A 1 89 ? 9.947 28.442 48.977 1.00 59.34 89 ALA A CA 1
ATOM 673 C C . ALA A 1 89 ? 11.157 29.391 48.894 1.00 59.34 89 ALA A C 1
ATOM 675 O O . ALA A 1 89 ? 11.009 30.586 49.122 1.00 59.34 89 ALA A O 1
ATOM 676 N N . ARG A 1 90 ? 12.324 28.895 48.454 1.00 62.66 90 ARG A N 1
ATOM 677 C CA . ARG A 1 90 ? 13.534 29.727 48.308 1.00 62.66 90 ARG A CA 1
ATOM 678 C C . ARG A 1 90 ? 13.373 30.838 47.265 1.00 62.66 90 ARG A C 1
ATOM 680 O O . ARG A 1 90 ? 13.848 31.944 47.473 1.00 62.66 90 ARG A O 1
ATOM 687 N N . CYS A 1 91 ? 12.649 30.579 46.174 1.00 55.94 91 CYS A N 1
ATOM 688 C CA . CYS A 1 91 ? 12.378 31.605 45.163 1.00 55.94 91 CYS A CA 1
ATOM 689 C C . CYS A 1 91 ? 11.389 32.688 45.618 1.00 55.94 91 CYS A C 1
ATOM 691 O O . CYS A 1 91 ? 11.440 33.793 45.084 1.00 55.94 91 CYS A O 1
ATOM 693 N N . LEU A 1 92 ? 10.486 32.386 46.556 1.00 57.22 92 LEU A N 1
ATOM 694 C CA . LEU A 1 92 ? 9.583 33.384 47.138 1.00 57.22 92 LEU A CA 1
ATOM 695 C C . LEU A 1 92 ? 10.340 34.297 48.115 1.00 57.22 92 LEU A C 1
ATOM 697 O O . LEU A 1 92 ? 10.171 35.508 48.040 1.00 57.22 92 LEU A O 1
ATOM 701 N N . ASP A 1 93 ? 11.253 33.735 48.913 1.00 61.25 93 ASP A N 1
ATOM 702 C CA . ASP A 1 93 ? 12.175 34.500 49.771 1.00 61.25 93 ASP A CA 1
ATOM 703 C C . ASP A 1 93 ? 13.088 35.444 48.963 1.00 61.25 93 ASP A C 1
ATOM 705 O O . ASP A 1 93 ? 13.308 36.599 49.336 1.00 61.25 93 ASP A O 1
ATOM 709 N N . ASP A 1 94 ? 13.609 34.979 47.824 1.00 55.94 94 ASP A N 1
ATOM 710 C CA . ASP A 1 94 ? 14.458 35.802 46.953 1.00 55.94 94 ASP A CA 1
ATOM 711 C C . ASP A 1 94 ? 13.658 36.883 46.201 1.00 55.94 94 ASP A C 1
ATOM 713 O O . ASP A 1 94 ? 14.183 37.966 45.938 1.00 55.94 94 ASP A O 1
ATOM 717 N N . ALA A 1 95 ? 12.383 36.629 45.880 1.00 52.19 95 ALA A N 1
ATOM 718 C CA . ALA A 1 95 ? 11.488 37.627 45.288 1.00 52.19 95 ALA A CA 1
ATOM 719 C C . ALA A 1 95 ? 11.103 38.725 46.296 1.00 52.19 95 ALA A C 1
ATOM 721 O O . ALA A 1 95 ? 11.053 39.902 45.934 1.00 52.19 95 ALA A O 1
ATOM 722 N N . GLU A 1 96 ? 10.911 38.361 47.567 1.00 54.78 96 GLU A N 1
ATOM 723 C CA . GLU A 1 96 ? 10.614 39.296 48.655 1.00 54.78 96 GLU A CA 1
ATOM 724 C C . GLU A 1 96 ? 11.806 40.226 48.949 1.00 54.78 96 GLU A C 1
ATOM 726 O O . GLU A 1 96 ? 11.635 41.439 49.082 1.00 54.78 96 GLU A O 1
ATOM 731 N N . LYS A 1 97 ? 13.042 39.705 48.912 1.00 52.66 97 LYS A N 1
ATOM 732 C CA . LYS A 1 97 ? 14.275 40.508 49.060 1.00 52.66 97 LYS A CA 1
ATOM 733 C C . LYS A 1 97 ? 14.563 41.456 47.892 1.00 52.66 97 LYS A C 1
ATOM 735 O O . LYS A 1 97 ? 15.348 42.389 48.051 1.00 52.66 97 LYS A O 1
ATOM 740 N N . LEU A 1 98 ? 13.947 41.235 46.730 1.00 49.31 98 LEU A N 1
ATOM 741 C CA . LEU A 1 98 ? 14.092 42.077 45.537 1.00 49.31 98 LEU A CA 1
ATOM 742 C C . LEU A 1 98 ? 12.982 43.134 45.398 1.00 49.31 98 LEU A C 1
ATOM 744 O O . LEU A 1 98 ? 13.002 43.906 44.441 1.00 49.31 98 LEU A O 1
ATOM 748 N N . GLY A 1 99 ? 12.047 43.215 46.354 1.00 49.78 99 GLY A N 1
ATOM 749 C CA . GLY A 1 99 ? 11.081 44.314 46.455 1.00 49.78 99 GLY A CA 1
ATOM 750 C C . GLY A 1 99 ? 10.034 44.368 45.338 1.00 49.78 99 GLY A C 1
ATOM 751 O O . GLY A 1 99 ? 9.433 45.420 45.123 1.00 49.78 99 GLY A O 1
ATOM 752 N N . VAL A 1 100 ? 9.796 43.261 44.623 1.00 47.53 100 VAL A N 1
ATOM 753 C CA . VAL A 1 100 ? 8.790 43.194 43.556 1.00 47.53 100 VAL A CA 1
ATOM 754 C C . VAL A 1 100 ? 7.591 42.366 44.021 1.00 47.53 100 VAL A C 1
ATOM 756 O O . VAL A 1 100 ? 7.646 41.145 44.106 1.00 47.53 100 VAL A O 1
ATOM 759 N N . ALA A 1 101 ? 6.491 43.090 44.241 1.00 38.91 101 ALA A N 1
ATOM 760 C CA . ALA A 1 101 ? 5.104 42.643 44.392 1.00 38.91 101 ALA A CA 1
ATOM 761 C C . ALA A 1 101 ? 4.629 42.166 45.782 1.00 38.91 101 ALA A C 1
ATOM 763 O O . ALA A 1 101 ? 4.674 40.996 46.152 1.00 38.91 101 ALA A O 1
ATOM 764 N N . ARG A 1 102 ? 3.974 43.111 46.469 1.00 40.31 102 ARG A N 1
ATOM 765 C CA . ARG A 1 102 ? 2.895 42.884 47.438 1.00 40.31 102 ARG A CA 1
ATOM 766 C C . ARG A 1 102 ? 1.660 42.376 46.681 1.00 40.31 102 ARG A C 1
ATOM 768 O O . ARG A 1 102 ? 1.058 43.127 45.916 1.00 40.31 102 ARG A O 1
ATOM 775 N N . ALA A 1 103 ? 1.291 41.112 46.873 1.00 35.91 103 ALA A N 1
ATOM 776 C CA . ALA A 1 103 ? 0.025 40.570 46.380 1.00 35.91 103 ALA A CA 1
ATOM 777 C C . ALA A 1 103 ? -1.152 41.002 47.293 1.00 35.91 103 ALA A C 1
ATOM 779 O O . ALA A 1 103 ? -0.951 41.181 48.498 1.00 35.91 103 ALA A O 1
ATOM 780 N N . PRO A 1 104 ? -2.366 41.200 46.743 1.00 36.56 104 PRO A N 1
ATOM 781 C CA . PRO A 1 104 ? -3.538 41.670 47.483 1.00 36.56 104 PRO A CA 1
ATOM 782 C C . PRO A 1 104 ? -4.024 40.640 48.515 1.00 36.56 104 PRO A C 1
ATOM 784 O O . PRO A 1 104 ? -4.005 39.435 48.265 1.00 36.56 104 PRO A O 1
ATOM 787 N N . GLN A 1 105 ? -4.475 41.134 49.673 1.00 37.53 105 GLN A N 1
ATOM 788 C CA . GLN A 1 105 ? -5.072 40.324 50.738 1.00 37.53 105 GLN A CA 1
ATOM 789 C C . GLN A 1 105 ? -6.378 39.658 50.261 1.00 37.53 105 GLN A C 1
ATOM 791 O O . GLN A 1 105 ? -7.267 40.365 49.782 1.00 37.53 105 GLN A O 1
ATOM 796 N N . PRO A 1 106 ? -6.548 38.333 50.423 1.00 42.72 106 PRO A N 1
ATOM 797 C CA . PRO A 1 106 ? -7.864 37.702 50.377 1.00 42.72 106 PRO A CA 1
ATOM 798 C C . PRO A 1 106 ? -8.661 38.005 51.668 1.00 42.72 106 PRO A C 1
ATOM 800 O O . PRO A 1 106 ? -8.051 38.218 52.720 1.00 42.72 106 PRO A O 1
ATOM 803 N N . PRO A 1 107 ? -10.008 38.050 51.615 1.00 42.72 107 PRO A N 1
ATOM 804 C CA . PRO A 1 107 ? -10.846 38.438 52.750 1.00 42.72 107 PRO A CA 1
ATOM 805 C C . PRO A 1 107 ? -10.744 37.461 53.929 1.00 42.72 107 PRO A C 1
ATOM 807 O O . PRO A 1 107 ? -10.510 36.265 53.758 1.00 42.72 107 PRO A O 1
ATOM 810 N N . ALA A 1 108 ? -10.939 38.012 55.130 1.00 38.53 108 ALA A N 1
ATOM 811 C CA . ALA A 1 108 ? -10.841 37.338 56.418 1.00 38.53 108 ALA A CA 1
ATOM 812 C C . ALA A 1 108 ? -11.715 36.072 56.500 1.00 38.53 108 ALA A C 1
ATOM 814 O O . ALA A 1 108 ? -12.941 36.134 56.409 1.00 38.53 108 ALA A O 1
ATOM 815 N N . ALA A 1 109 ? -11.063 34.933 56.731 1.00 41.38 109 ALA A N 1
ATOM 816 C CA . ALA A 1 109 ? -11.692 33.712 57.218 1.00 41.38 109 ALA A CA 1
ATOM 817 C C . ALA A 1 109 ? -11.767 33.751 58.766 1.00 41.38 109 ALA A C 1
ATOM 819 O O . ALA A 1 109 ? -10.876 34.326 59.396 1.00 41.38 109 ALA A O 1
ATOM 820 N N . PRO A 1 110 ? -12.819 33.183 59.386 1.00 47.16 110 PRO A N 1
ATOM 821 C CA . PRO A 1 110 ? -13.103 33.296 60.822 1.00 47.16 110 PRO A CA 1
ATOM 822 C C . PRO A 1 110 ? -12.033 32.645 61.724 1.00 47.16 110 PRO A C 1
ATOM 824 O O . PRO A 1 110 ? -11.254 31.812 61.254 1.00 47.16 110 PRO A O 1
ATOM 827 N N . PRO A 1 111 ? -11.985 33.010 63.026 1.00 46.00 111 PRO A N 1
ATOM 828 C CA . PRO A 1 111 ? -10.942 32.570 63.949 1.00 46.00 111 PRO A CA 1
ATOM 829 C C . PRO A 1 111 ? -10.903 31.048 64.119 1.00 46.00 111 PRO A C 1
ATOM 831 O O . PRO A 1 111 ? -11.930 30.379 64.237 1.00 46.00 111 PRO A O 1
ATOM 834 N N . ALA A 1 112 ? -9.676 30.527 64.167 1.00 46.06 112 ALA A N 1
ATOM 835 C CA . ALA A 1 112 ? -9.369 29.127 64.406 1.00 46.06 112 ALA A CA 1
ATOM 836 C C . ALA A 1 112 ? -9.979 28.629 65.735 1.00 46.06 112 ALA A C 1
ATOM 838 O O . ALA A 1 112 ? -9.825 29.297 66.764 1.00 46.06 112 ALA A O 1
ATOM 839 N N . PRO A 1 113 ? -10.627 27.450 65.762 1.00 42.03 113 PRO A N 1
ATOM 840 C CA . PRO A 1 113 ? -11.002 26.818 67.016 1.00 42.03 113 PRO A CA 1
ATOM 841 C C . PRO A 1 113 ? -9.749 26.362 67.784 1.00 42.03 113 PRO A C 1
ATOM 843 O O . PRO A 1 113 ? -8.779 25.872 67.202 1.00 42.03 113 PRO A O 1
ATOM 846 N N . LYS A 1 114 ? -9.793 26.545 69.111 1.00 41.19 114 LYS A N 1
ATOM 847 C CA . LYS A 1 114 ? -8.815 26.056 70.098 1.00 41.19 114 LYS A CA 1
ATOM 848 C C . LYS A 1 114 ? -8.499 24.561 69.902 1.00 41.19 114 LYS A C 1
ATOM 850 O O . LYS A 1 114 ? -9.368 23.823 69.436 1.00 41.19 114 LYS A O 1
ATOM 855 N N . PRO A 1 115 ? -7.299 24.095 70.308 1.00 46.53 115 PRO A N 1
ATOM 856 C CA . PRO A 1 115 ? -6.931 22.687 70.198 1.00 46.53 115 PRO A CA 1
ATOM 857 C C . PRO A 1 115 ? -7.933 21.823 70.979 1.00 46.53 115 PRO A C 1
ATOM 859 O O . PRO A 1 115 ? -8.171 22.109 72.157 1.00 46.53 115 PRO A O 1
ATOM 862 N N . PRO A 1 116 ? -8.535 20.786 70.369 1.00 42.16 116 PRO A N 1
ATOM 863 C CA . PRO A 1 116 ? -9.395 19.890 71.113 1.00 42.16 116 PRO A CA 1
ATOM 864 C C . PRO A 1 116 ? -8.540 19.064 72.072 1.00 42.16 116 PRO A C 1
ATOM 866 O O . PRO A 1 116 ? -7.709 18.246 71.675 1.00 42.16 116 PRO A O 1
ATOM 869 N N . ALA A 1 117 ? -8.779 19.293 73.359 1.00 40.34 117 ALA A N 1
ATOM 870 C CA . ALA A 1 117 ? -8.591 18.280 74.375 1.00 40.34 117 ALA A CA 1
ATOM 871 C C . ALA A 1 117 ? -9.395 17.029 73.984 1.00 40.34 117 ALA A C 1
ATOM 873 O O . ALA A 1 117 ? -10.537 17.139 73.545 1.00 40.34 117 ALA A O 1
ATOM 874 N N . ALA A 1 118 ? -8.756 15.869 74.135 1.00 46.41 118 ALA A N 1
ATOM 875 C CA . ALA A 1 118 ? -9.343 14.541 74.300 1.00 46.41 118 ALA A CA 1
ATOM 876 C C . ALA A 1 118 ? -10.796 14.357 73.804 1.00 46.41 118 ALA A C 1
ATOM 878 O O . ALA A 1 118 ? -11.744 14.468 74.576 1.00 46.41 118 ALA A O 1
ATOM 879 N N . ALA A 1 119 ? -10.959 13.977 72.536 1.00 36.97 119 ALA A N 1
ATOM 880 C CA . ALA A 1 119 ? -12.158 13.292 72.064 1.00 36.97 119 ALA A CA 1
ATOM 881 C C . ALA A 1 119 ? -11.816 12.392 70.866 1.00 36.97 119 ALA A C 1
ATOM 883 O O . ALA A 1 119 ? -11.515 12.872 69.779 1.00 36.97 119 ALA A O 1
ATOM 884 N N . SER A 1 120 ? -11.874 11.086 71.129 1.00 36.97 120 SER A N 1
ATOM 885 C CA . SER A 1 120 ? -12.210 9.996 70.205 1.00 36.97 120 SER A CA 1
ATOM 886 C C . SER A 1 120 ? -11.337 9.812 68.959 1.00 36.97 120 SER A C 1
ATOM 888 O O . SER A 1 120 ? -11.435 10.532 67.970 1.00 36.97 120 SER A O 1
ATOM 890 N N . GLN A 1 121 ? -10.537 8.741 68.990 1.00 45.91 121 GLN A N 1
ATOM 891 C CA . GLN A 1 121 ? -9.932 8.116 67.814 1.00 45.91 121 GLN A CA 1
ATOM 892 C C . GLN A 1 121 ? -10.940 8.057 66.642 1.00 45.91 121 GLN A C 1
ATOM 894 O O . GLN A 1 121 ? -12.110 7.742 66.884 1.00 45.91 121 GLN A O 1
ATOM 899 N N . PRO A 1 122 ? -10.524 8.305 65.381 1.00 52.84 122 PRO A N 1
ATOM 900 C CA . PRO A 1 122 ? -11.351 7.944 64.232 1.00 52.84 122 PRO A CA 1
ATOM 901 C C . PRO A 1 122 ? -11.753 6.468 64.376 1.00 52.84 122 PRO A C 1
ATOM 903 O O . PRO A 1 122 ? -10.905 5.671 64.797 1.00 52.84 122 PRO A O 1
ATOM 906 N N . PRO A 1 123 ? -13.014 6.086 64.084 1.00 45.56 123 PRO A N 1
ATOM 907 C CA . PRO A 1 123 ? -13.405 4.689 64.168 1.00 45.56 123 PRO A CA 1
ATOM 908 C C . PRO A 1 123 ? -12.413 3.886 63.332 1.00 45.56 123 PRO A C 1
ATOM 910 O O . PRO A 1 123 ? -12.118 4.248 62.189 1.00 45.56 123 PRO A O 1
ATOM 913 N N . ALA A 1 124 ? -11.841 2.855 63.955 1.00 48.66 124 ALA A N 1
ATOM 914 C CA . ALA A 1 124 ? -10.935 1.924 63.308 1.00 48.66 124 ALA A CA 1
ATOM 915 C C . ALA A 1 124 ? -11.488 1.548 61.921 1.00 48.66 124 ALA A C 1
ATOM 917 O O . ALA A 1 124 ? -12.713 1.437 61.781 1.00 48.66 124 ALA A O 1
ATOM 918 N N . PRO A 1 125 ? -10.631 1.359 60.896 1.00 52.12 125 PRO A N 1
ATOM 919 C CA . PRO A 1 125 ? -11.093 0.830 59.620 1.00 52.12 125 PRO A CA 1
ATOM 920 C C . PRO A 1 125 ? -11.958 -0.391 59.917 1.00 52.12 125 PRO A C 1
ATOM 922 O O . PRO A 1 125 ? -11.529 -1.276 60.664 1.00 52.12 125 PRO A O 1
ATOM 925 N N . ALA A 1 126 ? -13.197 -0.374 59.414 1.00 48.41 126 ALA A N 1
ATOM 926 C CA . ALA A 1 126 ? -14.148 -1.453 59.628 1.00 48.41 126 ALA A CA 1
ATOM 927 C C . ALA A 1 126 ? -13.425 -2.794 59.411 1.00 48.41 126 ALA A C 1
ATOM 929 O O . ALA A 1 126 ? -12.636 -2.892 58.459 1.00 48.41 126 ALA A O 1
ATOM 930 N N . PRO A 1 127 ? -13.627 -3.794 60.291 1.00 56.41 127 PRO A N 1
ATOM 931 C CA . PRO A 1 127 ? -12.963 -5.087 60.167 1.00 56.41 127 PRO A CA 1
ATOM 932 C C . PRO A 1 127 ? -13.102 -5.580 58.722 1.00 56.41 127 PRO A C 1
ATOM 934 O O . PRO A 1 127 ? -14.168 -5.368 58.132 1.00 56.41 127 PRO A O 1
ATOM 937 N N . PRO A 1 128 ? -12.054 -6.176 58.115 1.00 50.28 128 PRO A N 1
ATOM 938 C CA . PRO A 1 128 ? -12.124 -6.633 56.737 1.00 50.28 128 PRO A CA 1
ATOM 939 C C . PRO A 1 128 ? -13.361 -7.508 56.615 1.00 50.28 128 PRO A C 1
ATOM 941 O O . PRO A 1 128 ? -13.442 -8.554 57.258 1.00 50.28 128 PRO A O 1
ATOM 944 N N . ALA A 1 129 ? -14.343 -7.027 55.852 1.00 50.88 129 ALA A N 1
ATOM 945 C CA . ALA A 1 129 ? -15.576 -7.750 55.621 1.00 50.88 129 ALA A CA 1
ATOM 946 C C . ALA A 1 129 ? -15.183 -9.162 55.181 1.00 50.88 129 ALA A C 1
ATOM 948 O O . ALA A 1 129 ? -14.502 -9.338 54.164 1.00 50.88 129 ALA A O 1
ATOM 949 N N . ALA A 1 130 ? -15.506 -10.147 56.019 1.00 55.06 130 ALA A N 1
ATOM 950 C CA . ALA A 1 130 ? -15.172 -11.538 55.783 1.00 55.06 130 ALA A CA 1
ATOM 951 C C . ALA A 1 130 ? -15.720 -11.916 54.396 1.00 55.06 130 ALA A C 1
ATOM 953 O O . ALA A 1 130 ? -16.928 -11.919 54.182 1.00 55.06 130 ALA A O 1
ATOM 954 N N . GLY A 1 131 ? -14.821 -12.122 53.425 1.00 65.75 131 GLY A N 1
ATOM 955 C CA . GLY A 1 131 ? -15.177 -12.299 52.009 1.00 65.75 131 GLY A CA 1
ATOM 956 C C . GLY A 1 131 ? -14.534 -11.321 51.012 1.00 65.75 131 GLY A C 1
ATOM 957 O O . GLY A 1 131 ? -14.865 -11.383 49.827 1.00 65.75 131 GLY A O 1
ATOM 958 N N . ALA A 1 132 ? -13.625 -10.440 51.443 1.00 79.38 132 ALA A N 1
ATOM 959 C CA . ALA A 1 132 ? -12.874 -9.554 50.549 1.00 79.38 132 ALA A CA 1
ATOM 960 C C . ALA A 1 132 ? -11.744 -10.295 49.790 1.00 79.38 132 ALA A C 1
ATOM 962 O O . ALA A 1 132 ? -10.768 -10.755 50.389 1.00 79.38 132 ALA A O 1
ATOM 963 N N . ILE A 1 133 ? -11.862 -10.379 48.462 1.00 85.81 133 ILE A N 1
ATOM 964 C CA . ILE A 1 133 ? -10.932 -11.044 47.532 1.00 85.81 133 ILE A CA 1
ATOM 965 C C . ILE A 1 133 ? -10.060 -9.972 46.846 1.00 85.81 133 ILE A C 1
ATOM 967 O O . ILE A 1 133 ? -10.564 -8.880 46.559 1.00 85.81 133 ILE A O 1
ATOM 971 N N . PRO A 1 134 ? -8.758 -10.220 46.590 1.00 88.62 134 PRO A N 1
ATOM 972 C CA . PRO A 1 134 ? -7.934 -9.303 45.801 1.00 88.62 134 PRO A CA 1
ATOM 973 C C . PRO A 1 134 ? -8.485 -9.142 44.378 1.00 88.62 134 PRO A C 1
ATOM 975 O O . PRO A 1 134 ? -8.847 -10.126 43.735 1.00 88.62 134 PRO A O 1
ATOM 978 N N . LEU A 1 135 ? -8.523 -7.906 43.874 1.00 92.00 135 LEU A N 1
ATOM 979 C CA . LEU A 1 135 ? -8.954 -7.617 42.506 1.00 92.00 135 LEU A CA 1
ATOM 980 C C . LEU A 1 135 ? -7.828 -7.970 41.511 1.00 92.00 135 LEU A C 1
ATOM 982 O O . LEU A 1 135 ? -6.795 -7.295 41.517 1.00 92.00 135 LEU A O 1
ATOM 986 N N . PRO A 1 136 ? -7.984 -8.991 40.642 1.00 90.81 136 PRO A N 1
ATOM 987 C CA . PRO A 1 136 ? -6.967 -9.313 39.646 1.00 90.81 136 PRO A CA 1
ATOM 988 C C . PRO A 1 136 ? -6.810 -8.187 38.616 1.00 90.81 136 PRO A C 1
ATOM 990 O O . PRO A 1 136 ? -7.787 -7.595 38.154 1.00 90.81 136 PRO A O 1
ATOM 993 N N . ASN A 1 137 ? -5.568 -7.923 38.205 1.00 93.31 137 ASN A N 1
ATOM 994 C CA . ASN A 1 137 ? -5.292 -6.954 37.151 1.00 93.31 137 ASN A CA 1
ATOM 995 C C . ASN A 1 137 ? -5.566 -7.561 35.766 1.00 93.31 137 ASN A C 1
ATOM 997 O O . ASN A 1 137 ? -4.818 -8.413 35.277 1.00 93.31 137 ASN A O 1
ATOM 1001 N N . VAL A 1 138 ? -6.631 -7.080 35.130 1.00 93.38 138 VAL A N 1
ATOM 1002 C CA . VAL A 1 138 ? -7.048 -7.471 33.776 1.00 93.38 138 VAL A CA 1
ATOM 1003 C C . VAL A 1 138 ? -6.787 -6.382 32.727 1.00 93.38 138 VAL A C 1
ATOM 1005 O O . VAL A 1 138 ? -7.151 -6.547 31.564 1.00 93.38 138 VAL A O 1
ATOM 1008 N N . VAL A 1 139 ? -6.140 -5.272 33.106 1.00 93.25 139 VAL A N 1
ATOM 1009 C CA . VAL A 1 139 ? -5.799 -4.176 32.186 1.00 93.25 139 VAL A CA 1
ATOM 1010 C C . VAL A 1 139 ? -4.844 -4.680 31.100 1.00 93.25 139 VAL A C 1
ATOM 1012 O O . VAL A 1 139 ? -3.883 -5.396 31.372 1.00 93.25 139 VAL A O 1
ATOM 1015 N N . GLY A 1 140 ? -5.126 -4.322 29.847 1.00 92.56 140 GLY A N 1
ATOM 1016 C CA . GLY A 1 140 ? -4.368 -4.747 28.671 1.00 92.56 140 GLY A CA 1
ATOM 1017 C C . GLY A 1 140 ? -4.714 -6.145 28.148 1.00 92.56 140 GLY A C 1
ATOM 1018 O O . GLY A 1 140 ? -4.253 -6.504 27.060 1.00 92.56 140 GLY A O 1
ATOM 1019 N N . ARG A 1 141 ? -5.540 -6.928 28.855 1.00 94.69 141 ARG A N 1
ATOM 1020 C CA . ARG A 1 141 ? -6.003 -8.241 28.376 1.00 94.69 141 ARG A CA 1
ATOM 1021 C C . ARG A 1 141 ? -7.202 -8.111 27.425 1.00 94.69 141 ARG A C 1
ATOM 1023 O O . ARG A 1 141 ? -7.929 -7.115 27.505 1.00 94.69 141 ARG A O 1
ATOM 1030 N N . PRO A 1 142 ? -7.420 -9.078 26.513 1.00 95.25 142 PRO A N 1
ATOM 1031 C CA . PRO A 1 142 ? -8.652 -9.177 25.731 1.00 95.25 142 PRO A CA 1
ATOM 1032 C C . PRO A 1 142 ? -9.876 -9.233 26.649 1.00 95.25 142 PRO A C 1
ATOM 1034 O O . PRO A 1 142 ? -9.824 -9.880 27.692 1.00 95.25 142 PRO A O 1
ATOM 1037 N N . VAL A 1 143 ? -10.989 -8.605 26.258 1.00 93.88 143 VAL A N 1
ATOM 1038 C CA . VAL A 1 143 ? -12.213 -8.562 27.088 1.00 93.88 143 VAL A CA 1
ATOM 1039 C C . VAL A 1 143 ? -12.683 -9.954 27.495 1.00 93.88 143 VAL A C 1
ATOM 1041 O O . VAL A 1 143 ? -12.984 -10.169 28.663 1.00 93.88 143 VAL A O 1
ATOM 1044 N N . LYS A 1 144 ? -12.690 -10.910 26.561 1.00 94.44 144 LYS A N 1
ATOM 1045 C CA . LYS A 1 144 ? -13.083 -12.295 26.847 1.00 94.44 144 LYS A CA 1
ATOM 1046 C C . LYS A 1 144 ? -12.239 -12.901 27.976 1.00 94.44 144 LYS A C 1
ATOM 1048 O O . LYS A 1 144 ? -12.782 -13.377 28.964 1.00 94.44 144 LYS A O 1
ATOM 1053 N N . GLU A 1 145 ? -10.917 -12.797 27.864 1.00 95.06 145 GLU A N 1
ATOM 1054 C CA . GLU A 1 145 ? -9.985 -13.312 28.872 1.00 95.06 145 GLU A CA 1
ATOM 1055 C C . GLU A 1 145 ? -10.122 -12.567 30.212 1.00 95.06 145 GLU A C 1
ATOM 1057 O O . GLU A 1 145 ? -10.061 -13.170 31.281 1.00 95.06 145 GLU A O 1
ATOM 1062 N N . ALA A 1 146 ? -10.339 -11.251 30.171 1.00 93.75 146 ALA A N 1
ATOM 1063 C CA . ALA A 1 146 ? -10.558 -10.438 31.361 1.00 93.75 146 ALA A CA 1
ATOM 1064 C C . ALA A 1 146 ? -11.813 -10.869 32.135 1.00 93.75 146 ALA A C 1
ATOM 1066 O O . ALA A 1 146 ? -11.759 -10.986 33.359 1.00 93.75 146 ALA A O 1
ATOM 1067 N N . LEU A 1 147 ? -12.919 -11.137 31.433 1.00 93.88 147 LEU A N 1
ATOM 1068 C CA . LEU A 1 147 ? -14.156 -11.631 32.041 1.00 93.88 147 LEU A CA 1
ATOM 1069 C C . LEU A 1 147 ? -13.945 -13.008 32.681 1.00 93.88 147 LEU A C 1
ATOM 1071 O O . LEU A 1 147 ? -14.275 -13.182 33.850 1.00 93.88 147 LEU A O 1
ATOM 1075 N N . GLU A 1 148 ? -13.280 -13.932 31.985 1.00 95.06 148 GLU A N 1
ATOM 1076 C CA . GLU A 1 148 ? -12.952 -15.262 32.519 1.00 95.06 148 GLU A CA 1
ATOM 1077 C C . GLU A 1 148 ? -12.055 -15.199 33.771 1.00 95.06 148 GLU A C 1
ATOM 1079 O O . GLU A 1 148 ? -12.158 -16.041 34.665 1.00 95.06 148 GLU A O 1
ATOM 1084 N N . ILE A 1 149 ? -11.131 -14.235 33.853 1.00 93.75 149 ILE A N 1
ATOM 1085 C CA . ILE A 1 149 ? -10.282 -14.030 35.040 1.00 93.75 149 ILE A CA 1
ATOM 1086 C C . ILE A 1 149 ? -11.108 -13.492 36.214 1.00 93.75 149 ILE A C 1
ATOM 1088 O O . ILE A 1 149 ? -10.935 -13.952 37.344 1.00 93.75 149 ILE A O 1
ATOM 1092 N N . LEU A 1 150 ? -12.002 -12.534 35.958 1.00 92.56 150 LEU A N 1
ATOM 1093 C CA . LEU A 1 150 ? -12.871 -11.961 36.986 1.00 92.56 150 LEU A CA 1
ATOM 1094 C C . LEU A 1 150 ? -13.853 -13.005 37.529 1.00 92.56 150 LEU A C 1
ATOM 1096 O O . LEU A 1 150 ? -13.982 -13.132 38.745 1.00 92.56 150 LEU A O 1
ATOM 1100 N N . GLU A 1 151 ? -14.466 -13.804 36.658 1.00 93.38 151 GLU A N 1
ATOM 1101 C CA . GLU A 1 151 ? -15.382 -14.880 37.049 1.00 93.38 151 GLU A CA 1
ATOM 1102 C C . GLU A 1 151 ? -14.684 -15.955 37.884 1.00 93.38 151 GLU A C 1
ATOM 1104 O O . GLU A 1 151 ? -15.183 -16.332 38.945 1.00 93.38 151 GLU A O 1
ATOM 1109 N N . ARG A 1 152 ? -13.482 -16.391 37.478 1.00 92.88 152 ARG A N 1
ATOM 1110 C CA . ARG A 1 152 ? -12.667 -17.336 38.264 1.00 92.88 152 ARG A CA 1
ATOM 1111 C C . ARG A 1 152 ? -12.268 -16.784 39.632 1.00 92.88 152 ARG A C 1
ATOM 1113 O O . ARG A 1 152 ? -12.163 -17.547 40.588 1.00 92.88 152 ARG A O 1
ATOM 1120 N N . ALA A 1 153 ? -12.081 -15.470 39.747 1.00 90.00 153 ALA A N 1
ATOM 1121 C CA . ALA A 1 153 ? -11.855 -14.797 41.026 1.00 90.00 153 ALA A CA 1
ATOM 1122 C C . ALA A 1 153 ? -13.144 -14.628 41.861 1.00 90.00 153 ALA A C 1
ATOM 1124 O O . ALA A 1 153 ? -13.089 -14.144 42.991 1.00 90.00 153 ALA A O 1
ATOM 1125 N N . GLY A 1 154 ? -14.306 -15.037 41.341 1.00 91.06 154 GLY A N 1
ATOM 1126 C CA . GLY A 1 154 ? -15.603 -14.891 41.995 1.00 91.06 154 GLY A CA 1
ATOM 1127 C C . GLY A 1 154 ? -16.170 -13.473 41.915 1.00 91.06 154 GLY A C 1
ATOM 1128 O O . GLY A 1 154 ? -16.917 -13.079 42.807 1.00 91.06 154 GLY A O 1
ATOM 1129 N N . LEU A 1 155 ? -15.801 -12.699 40.894 1.00 93.00 155 LEU A N 1
ATOM 1130 C CA . LEU A 1 155 ? -16.272 -11.339 40.619 1.00 93.00 155 LEU A CA 1
ATOM 1131 C C . LEU A 1 155 ? -17.137 -11.319 39.354 1.00 93.00 155 LEU A C 1
ATOM 1133 O O . LEU A 1 155 ? -17.076 -12.229 38.532 1.00 93.00 155 LEU A O 1
ATOM 1137 N N . ARG A 1 156 ? -17.938 -10.266 39.179 1.00 92.75 156 ARG A N 1
ATOM 1138 C CA . ARG A 1 156 ? -18.749 -10.061 37.970 1.00 92.75 156 ARG A CA 1
ATOM 1139 C C . ARG A 1 156 ? -18.124 -8.957 37.129 1.00 92.75 156 ARG A C 1
ATOM 1141 O O . ARG A 1 156 ? -17.979 -7.841 37.614 1.00 92.75 156 ARG A O 1
ATOM 1148 N N . GLY A 1 157 ? -17.750 -9.244 35.886 1.00 92.00 157 GLY A N 1
ATOM 1149 C CA . GLY A 1 157 ? -17.255 -8.231 34.951 1.00 92.00 157 GLY A CA 1
ATOM 1150 C C . GLY A 1 157 ? -18.367 -7.705 34.043 1.00 92.00 157 GLY A C 1
ATOM 1151 O O . GLY A 1 157 ? -19.143 -8.496 33.517 1.00 92.00 157 GLY A O 1
ATOM 1152 N N . ALA A 1 158 ? -18.438 -6.390 33.827 1.00 93.44 158 ALA A N 1
ATOM 1153 C CA . ALA A 1 158 ? -19.328 -5.793 32.826 1.00 93.44 158 ALA A CA 1
ATOM 1154 C C . ALA A 1 158 ? -18.640 -4.660 32.059 1.00 93.44 158 ALA A C 1
ATOM 1156 O O . ALA A 1 158 ? -17.987 -3.806 32.657 1.00 93.44 158 ALA A O 1
ATOM 1157 N N . VAL A 1 159 ? -18.803 -4.628 30.735 1.00 93.62 159 VAL A N 1
ATOM 1158 C CA . VAL A 1 159 ? -18.289 -3.537 29.897 1.00 93.62 159 VAL A CA 1
ATOM 1159 C C . VAL A 1 159 ? -19.227 -2.337 30.020 1.00 93.62 159 VAL A C 1
ATOM 1161 O O . VAL A 1 159 ? -20.401 -2.436 29.683 1.00 93.62 159 VAL A O 1
ATOM 1164 N N . GLU A 1 160 ? -18.712 -1.211 30.511 1.00 92.75 160 GLU A N 1
ATOM 1165 C CA . GLU A 1 160 ? -19.496 0.013 30.756 1.00 92.75 160 GLU A CA 1
ATOM 1166 C C . GLU A 1 160 ? -19.174 1.121 29.738 1.00 92.75 160 GLU A C 1
ATOM 1168 O O . GLU A 1 160 ? -19.899 2.106 29.631 1.00 92.75 160 GLU A O 1
ATOM 1173 N N . GLY A 1 161 ? -18.094 0.985 28.963 1.00 89.12 161 GLY A N 1
ATOM 1174 C CA . GLY A 1 161 ? -17.773 1.972 27.938 1.00 89.12 161 GLY A CA 1
ATOM 1175 C C . GLY A 1 161 ? -16.571 1.641 27.068 1.00 89.12 161 GLY A C 1
ATOM 1176 O O . GLY A 1 161 ? -15.799 0.716 27.329 1.00 89.12 161 GLY A O 1
ATOM 1177 N N . GLU A 1 162 ? -16.403 2.460 26.037 1.00 92.69 162 GLU A N 1
ATOM 1178 C CA . GLU A 1 162 ? -15.354 2.333 25.033 1.00 92.69 162 GLU A CA 1
ATOM 1179 C C . GLU A 1 162 ? -14.466 3.586 25.010 1.00 92.69 162 GLU A C 1
ATOM 1181 O O . GLU A 1 162 ? -14.943 4.708 25.174 1.00 92.69 162 GLU A O 1
ATOM 1186 N N . ILE A 1 163 ? -13.163 3.400 24.809 1.00 90.44 163 ILE A N 1
ATOM 1187 C CA . ILE A 1 163 ? -12.166 4.465 24.670 1.00 90.44 163 ILE A CA 1
ATOM 1188 C C . ILE A 1 163 ? -11.535 4.346 23.290 1.00 90.44 163 ILE A C 1
ATOM 1190 O O . ILE A 1 163 ? -10.959 3.316 22.949 1.00 90.44 163 ILE A O 1
ATOM 1194 N N . THR A 1 164 ? -11.602 5.406 22.493 1.00 88.69 164 THR A N 1
ATOM 1195 C CA . THR A 1 164 ? -11.009 5.423 21.154 1.00 88.69 164 THR A CA 1
ATOM 1196 C C . THR A 1 164 ? -9.482 5.363 21.207 1.00 88.69 164 THR A C 1
ATOM 1198 O O . THR A 1 164 ? -8.849 6.110 21.953 1.00 88.69 164 THR A O 1
ATOM 1201 N N . THR A 1 165 ? -8.875 4.509 20.385 1.00 85.56 165 THR A N 1
ATOM 1202 C CA . THR A 1 165 ? -7.421 4.370 20.239 1.00 85.56 165 THR A CA 1
ATOM 1203 C C . THR A 1 165 ? -7.009 4.378 18.772 1.00 85.56 165 THR A C 1
ATOM 1205 O O . THR A 1 165 ? -7.717 3.859 17.913 1.00 85.56 165 THR A O 1
ATOM 1208 N N . ARG A 1 166 ? -5.823 4.923 18.483 1.00 83.12 166 ARG A N 1
ATOM 1209 C CA . ARG A 1 166 ? -5.190 4.851 17.153 1.00 83.12 166 ARG A CA 1
ATOM 1210 C C . ARG A 1 166 ? -4.392 3.566 16.939 1.00 83.12 166 ARG A C 1
ATOM 1212 O O . ARG A 1 166 ? -3.889 3.346 15.843 1.00 83.12 166 ARG A O 1
ATOM 1219 N N . ASN A 1 167 ? -4.234 2.740 17.972 1.00 83.81 167 ASN A N 1
ATOM 1220 C CA . ASN A 1 167 ? -3.536 1.467 17.857 1.00 83.81 167 ASN A CA 1
ATOM 1221 C C . ASN A 1 167 ? -4.546 0.338 17.572 1.00 83.81 167 ASN A C 1
ATOM 1223 O O . ASN A 1 167 ? -5.295 -0.024 18.483 1.00 83.81 167 ASN A O 1
ATOM 1227 N N . PRO A 1 168 ? -4.550 -0.266 16.369 1.00 83.06 168 PRO A N 1
ATOM 1228 C CA . PRO A 1 168 ? -5.475 -1.352 16.044 1.00 83.06 168 PRO A CA 1
ATOM 1229 C C . PRO A 1 168 ? -5.255 -2.600 16.911 1.00 83.06 168 PRO A C 1
ATOM 1231 O O . PRO A 1 168 ? -6.210 -3.303 17.212 1.00 83.06 168 PRO A O 1
ATOM 1234 N N . GLN A 1 169 ? -4.031 -2.849 17.390 1.00 85.12 169 GLN A N 1
ATOM 1235 C CA . GLN A 1 169 ? -3.713 -4.005 18.246 1.00 85.12 169 GLN A CA 1
ATOM 1236 C C . GLN A 1 169 ? -4.261 -3.868 19.674 1.00 85.12 169 GLN A C 1
ATOM 1238 O O . GLN A 1 169 ? -4.390 -4.857 20.401 1.00 85.12 169 GLN A O 1
ATOM 1243 N N . ALA A 1 170 ? -4.555 -2.635 20.096 1.00 86.81 170 ALA A N 1
ATOM 1244 C CA . ALA A 1 170 ? -5.154 -2.365 21.395 1.00 86.81 170 ALA A CA 1
ATOM 1245 C C . ALA A 1 170 ? -6.674 -2.578 21.386 1.00 86.81 170 ALA A C 1
ATOM 1247 O O . ALA A 1 170 ? -7.261 -2.734 22.452 1.00 86.81 170 ALA A O 1
ATOM 1248 N N . ALA A 1 171 ? -7.307 -2.598 20.210 1.00 88.56 171 ALA A N 1
ATOM 1249 C CA . ALA A 1 171 ? -8.748 -2.748 20.074 1.00 88.56 171 ALA A CA 1
ATOM 1250 C C . ALA A 1 171 ? -9.252 -4.043 20.730 1.00 88.56 171 ALA A C 1
ATOM 1252 O O . ALA A 1 171 ? -8.635 -5.099 20.603 1.00 88.56 171 ALA A O 1
ATOM 1253 N N . GLY A 1 172 ? -10.369 -3.958 21.453 1.00 89.12 172 GLY A N 1
ATOM 1254 C CA . GLY A 1 172 ? -10.948 -5.102 22.161 1.00 89.12 172 GLY A CA 1
ATOM 1255 C C . GLY A 1 172 ? -10.183 -5.529 23.421 1.00 89.12 172 GLY A C 1
ATOM 1256 O O . GLY A 1 172 ? -10.502 -6.567 24.004 1.00 89.12 172 GLY A O 1
ATOM 1257 N N . ARG A 1 173 ? -9.187 -4.749 23.865 1.00 94.88 173 ARG A N 1
ATOM 1258 C CA . ARG A 1 173 ? -8.499 -4.942 25.150 1.00 94.88 173 ARG A CA 1
ATOM 1259 C C . ARG A 1 173 ? -9.019 -3.979 26.210 1.00 94.88 173 ARG A C 1
ATOM 1261 O O . ARG A 1 173 ? -9.447 -2.867 25.900 1.00 94.88 173 ARG A O 1
ATOM 1268 N N . VAL A 1 174 ? -8.941 -4.393 27.470 1.00 94.88 174 VAL A N 1
ATOM 1269 C CA . VAL A 1 174 ? -9.343 -3.576 28.621 1.00 94.88 174 VAL A CA 1
ATOM 1270 C C . VAL A 1 174 ? -8.381 -2.398 28.783 1.00 94.88 174 VAL A C 1
ATOM 1272 O O . VAL A 1 174 ? -7.180 -2.587 28.962 1.00 94.88 174 VAL A O 1
ATOM 1275 N N . SER A 1 175 ? -8.914 -1.182 28.739 1.00 94.12 175 SER A N 1
ATOM 1276 C CA . SER A 1 175 ? -8.176 0.053 29.002 1.00 94.12 175 SER A CA 1
ATOM 1277 C C . SER A 1 175 ? -8.076 0.347 30.495 1.00 94.12 175 SER A C 1
ATOM 1279 O O . SER A 1 175 ? -7.005 0.693 30.984 1.00 94.12 175 SER A O 1
ATOM 1281 N N . SER A 1 176 ? -9.181 0.201 31.225 1.00 92.69 176 SER A N 1
ATOM 1282 C CA . SER A 1 176 ? -9.232 0.432 32.667 1.00 92.69 176 SER A CA 1
ATOM 1283 C C . SER A 1 176 ? -10.396 -0.319 33.300 1.00 92.69 176 SER A C 1
ATOM 1285 O O . SER A 1 176 ? -11.332 -0.735 32.611 1.00 92.69 176 SER A O 1
ATOM 1287 N N . THR A 1 177 ? -10.336 -0.487 34.619 1.00 93.62 177 THR A N 1
ATOM 1288 C CA . THR A 1 177 ? -11.445 -1.020 35.409 1.00 93.62 177 THR A CA 1
ATOM 1289 C C . THR A 1 177 ? -11.809 -0.077 36.548 1.00 93.62 177 THR A C 1
ATOM 1291 O O . THR A 1 177 ? -10.964 0.675 37.038 1.00 93.62 177 THR A O 1
ATOM 1294 N N . THR A 1 178 ? -13.062 -0.150 36.985 1.00 91.12 178 THR A N 1
ATOM 1295 C CA . THR A 1 178 ? -13.570 0.520 38.183 1.00 91.12 178 THR A CA 1
ATOM 1296 C C . THR A 1 178 ? -14.178 -0.543 39.103 1.00 91.12 178 THR A C 1
ATOM 1298 O O . THR A 1 178 ? -15.162 -1.172 38.699 1.00 91.12 178 THR A O 1
ATOM 1301 N N . PRO A 1 179 ? -13.641 -0.767 40.319 1.00 88.56 179 PRO A N 1
ATOM 1302 C CA . PRO A 1 179 ? -12.454 -0.138 40.922 1.00 88.56 179 PRO A CA 1
ATOM 1303 C C . PRO A 1 179 ? -11.144 -0.387 40.149 1.00 88.56 179 PRO A C 1
ATOM 1305 O O . PRO A 1 179 ? -11.027 -1.369 39.411 1.00 88.56 179 PRO A O 1
ATOM 1308 N N . TYR A 1 180 ? -10.157 0.504 40.311 1.00 87.25 180 TYR A N 1
ATOM 1309 C CA . TYR A 1 180 ? -8.848 0.355 39.659 1.00 87.25 180 TYR A CA 1
ATOM 1310 C C . TYR A 1 180 ? -8.024 -0.744 40.351 1.00 87.25 180 TYR A C 1
ATOM 1312 O O . TYR A 1 180 ? -7.970 -0.745 41.584 1.00 87.25 180 TYR A O 1
ATOM 1320 N N . PRO A 1 181 ? -7.356 -1.650 39.610 1.00 86.06 181 PRO A N 1
ATOM 1321 C CA . PRO A 1 181 ? -6.693 -2.807 40.192 1.00 86.06 181 PRO A CA 1
ATOM 1322 C C . PRO A 1 181 ? -5.308 -2.412 40.717 1.00 86.06 181 PRO A C 1
ATOM 1324 O O . PRO A 1 181 ? -4.307 -2.504 40.006 1.00 86.06 181 PRO A O 1
ATOM 1327 N N . HIS A 1 182 ? -5.245 -1.953 41.968 1.00 84.50 182 HIS A N 1
ATOM 1328 C CA . HIS A 1 182 ? -3.981 -1.841 42.697 1.00 84.50 182 HIS A CA 1
ATOM 1329 C C . HIS A 1 182 ? -3.677 -3.150 43.428 1.00 84.50 182 HIS A C 1
ATOM 1331 O O . HIS A 1 182 ? -4.572 -3.950 43.698 1.00 84.50 182 HIS A O 1
ATOM 1337 N N . ARG A 1 183 ? -2.408 -3.341 43.806 1.00 79.38 183 ARG A N 1
ATOM 1338 C CA . ARG A 1 183 ? -1.944 -4.523 44.549 1.00 79.38 183 ARG A CA 1
ATOM 1339 C C . ARG A 1 183 ? -2.739 -4.772 45.839 1.00 79.38 183 ARG A C 1
ATOM 1341 O O . ARG A 1 183 ? -2.948 -5.924 46.203 1.00 79.38 183 ARG A O 1
ATOM 1348 N N . ASP A 1 184 ? -3.216 -3.702 46.472 1.00 81.38 184 ASP A N 1
ATOM 1349 C CA . ASP A 1 184 ? -3.941 -3.755 47.745 1.00 81.38 184 ASP A CA 1
ATOM 1350 C C . ASP A 1 184 ? -5.460 -3.563 47.585 1.00 81.38 184 ASP A C 1
ATOM 1352 O O . ASP A 1 184 ? -6.196 -3.526 48.572 1.00 81.38 184 ASP A O 1
ATOM 1356 N N . THR A 1 185 ? -5.966 -3.458 46.350 1.00 85.88 185 THR A N 1
ATOM 1357 C CA . THR A 1 185 ? -7.405 -3.328 46.105 1.00 85.88 185 THR A CA 1
ATOM 1358 C C . THR A 1 185 ? -8.106 -4.649 46.401 1.00 85.88 185 THR A C 1
ATOM 1360 O O . THR A 1 185 ? -7.888 -5.659 45.729 1.00 85.88 185 THR A O 1
ATOM 1363 N N . ARG A 1 186 ? -8.993 -4.628 47.398 1.00 86.62 186 ARG A N 1
ATOM 1364 C CA . ARG A 1 186 ? -9.854 -5.756 47.756 1.00 86.62 186 ARG A CA 1
ATOM 1365 C C . ARG A 1 186 ? -11.310 -5.411 47.495 1.00 86.62 186 ARG A C 1
ATOM 1367 O O . ARG A 1 186 ? -11.751 -4.300 47.774 1.00 86.62 186 ARG A O 1
ATOM 1374 N N . VAL A 1 187 ? -12.047 -6.376 46.965 1.00 88.56 187 VAL A N 1
ATOM 1375 C CA . VAL A 1 187 ? -13.466 -6.253 46.620 1.00 88.56 187 VAL A CA 1
ATOM 1376 C C . VAL A 1 187 ? -14.232 -7.435 47.201 1.00 88.56 187 VAL A C 1
ATOM 1378 O O . VAL A 1 187 ? -13.673 -8.515 47.387 1.00 88.56 187 VAL A O 1
ATOM 1381 N N . LEU A 1 188 ? -15.511 -7.245 47.518 1.00 88.75 188 LEU A N 1
ATOM 1382 C CA . LEU A 1 188 ? -16.343 -8.343 48.007 1.00 88.75 188 LEU A CA 1
ATOM 1383 C C . LEU A 1 188 ? -16.546 -9.376 46.896 1.00 88.75 188 LEU A C 1
ATOM 1385 O O . LEU A 1 188 ? -16.665 -9.020 45.719 1.00 88.75 188 LEU A O 1
ATOM 1389 N N . ARG A 1 189 ? -16.642 -10.653 47.264 1.00 87.69 189 ARG A N 1
ATOM 1390 C CA . ARG A 1 189 ? -17.073 -11.696 46.327 1.00 87.69 189 ARG A CA 1
ATOM 1391 C C . ARG A 1 189 ? -18.418 -11.314 45.692 1.00 87.69 189 ARG A C 1
ATOM 1393 O O . ARG A 1 189 ? -19.315 -10.821 46.367 1.00 87.69 189 ARG A O 1
ATOM 1400 N N . GLY A 1 190 ? -18.542 -11.514 44.385 1.00 87.69 190 GLY A N 1
ATOM 1401 C CA . GLY A 1 190 ? -19.713 -11.144 43.591 1.00 87.69 190 GLY A CA 1
ATOM 1402 C C . GLY A 1 190 ? -19.787 -9.666 43.193 1.00 87.69 190 GLY A C 1
ATOM 1403 O O . GLY A 1 190 ? -20.717 -9.299 42.475 1.00 87.69 190 GLY A O 1
ATOM 1404 N N . SER A 1 191 ? -18.827 -8.825 43.605 1.00 91.56 191 SER A N 1
ATOM 1405 C CA . SER A 1 191 ? -18.807 -7.405 43.227 1.00 91.56 191 SER A CA 1
ATOM 1406 C C . SER A 1 191 ? -18.726 -7.214 41.715 1.00 91.56 191 SER A C 1
ATOM 1408 O O . SER A 1 191 ? -18.042 -7.965 41.013 1.00 91.56 191 SER A O 1
ATOM 1410 N N . LEU A 1 192 ? -19.387 -6.160 41.235 1.00 91.88 192 LEU A N 1
ATOM 1411 C CA . LEU A 1 192 ? -19.331 -5.733 39.844 1.00 91.88 192 LEU A CA 1
ATOM 1412 C C . LEU A 1 192 ? -18.061 -4.913 39.583 1.00 91.88 192 LEU A C 1
ATOM 1414 O O . LEU A 1 192 ? -17.893 -3.825 40.131 1.00 91.88 192 LEU A O 1
ATOM 1418 N N . VAL A 1 193 ? -17.201 -5.416 38.706 1.00 93.56 193 VAL A N 1
ATOM 1419 C CA . VAL A 1 193 ? -16.046 -4.707 38.155 1.00 93.56 193 VAL A CA 1
ATOM 1420 C C . VAL A 1 193 ? -16.436 -4.181 36.782 1.00 93.56 193 VAL A C 1
ATOM 1422 O O . VAL A 1 193 ? -16.695 -4.948 35.853 1.00 93.56 193 VAL A O 1
ATOM 1425 N N . ARG A 1 194 ? -16.491 -2.857 36.651 1.00 95.12 194 ARG A N 1
ATOM 1426 C CA . ARG A 1 194 ? -16.811 -2.191 35.385 1.00 95.12 194 ARG A CA 1
ATOM 1427 C C . ARG A 1 194 ? -15.549 -2.077 34.548 1.00 95.12 194 ARG A C 1
ATOM 1429 O O . ARG A 1 194 ? -14.535 -1.596 35.046 1.00 95.12 194 ARG A O 1
ATOM 1436 N N . LEU A 1 195 ? -15.598 -2.508 33.293 1.00 94.75 195 LEU A N 1
ATOM 1437 C CA . LEU A 1 195 ? -14.479 -2.462 32.358 1.00 94.75 195 LEU A CA 1
ATOM 1438 C C . LEU A 1 195 ? -14.723 -1.386 31.298 1.00 94.75 195 LEU A C 1
ATOM 1440 O O . LEU A 1 195 ? -15.814 -1.290 30.733 1.00 94.75 195 LEU A O 1
ATOM 1444 N N . ARG A 1 196 ? -13.680 -0.617 30.984 1.00 95.19 196 ARG A N 1
ATOM 1445 C CA . ARG A 1 196 ? -13.612 0.201 29.770 1.00 95.19 196 ARG A CA 1
ATOM 1446 C C . ARG A 1 196 ? -12.696 -0.463 28.761 1.00 95.19 196 ARG A C 1
ATOM 1448 O O . ARG A 1 196 ? -11.630 -0.952 29.129 1.00 95.19 196 ARG A O 1
ATOM 1455 N N . VAL A 1 197 ? -13.088 -0.464 27.495 1.00 95.44 197 VAL A N 1
ATOM 1456 C CA . VAL A 1 197 ? -12.414 -1.224 26.432 1.00 95.44 197 VAL A CA 1
ATOM 1457 C C . VAL A 1 197 ? -11.913 -0.281 25.354 1.00 95.44 197 VAL A C 1
ATOM 1459 O O . VAL A 1 197 ? -12.561 0.710 2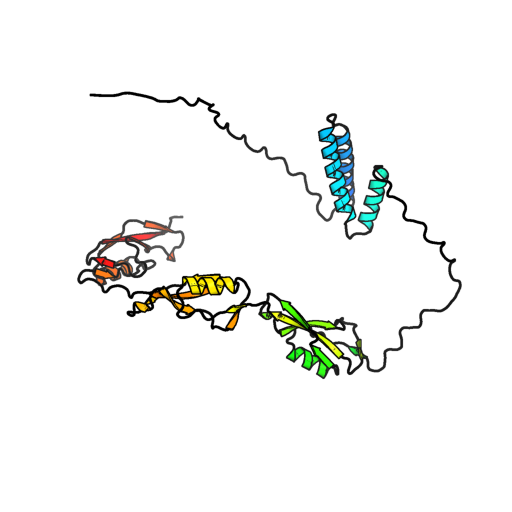5.039 1.00 95.44 197 VAL A O 1
ATOM 1462 N N . TYR A 1 198 ? -10.761 -0.569 24.765 1.00 93.88 198 TYR A N 1
ATOM 1463 C CA . TYR A 1 198 ? -10.298 0.191 23.615 1.00 93.88 198 TYR A CA 1
ATOM 1464 C C . TYR A 1 198 ? -11.121 -0.125 22.361 1.00 93.88 198 TYR A C 1
ATOM 1466 O O . TYR A 1 198 ? -11.242 -1.282 21.958 1.00 93.88 198 TYR A O 1
ATOM 1474 N N . LYS A 1 199 ? -11.608 0.918 21.695 1.00 90.44 199 LYS A N 1
ATOM 1475 C CA . LYS A 1 199 ? -12.206 0.873 20.360 1.00 90.44 199 LYS A CA 1
ATOM 1476 C C . LYS A 1 199 ? -11.243 1.500 19.366 1.00 90.44 199 LYS A C 1
ATOM 1478 O O . LYS A 1 199 ? -10.741 2.594 19.602 1.00 90.44 199 LYS A O 1
ATOM 1483 N N . PHE A 1 200 ? -10.974 0.832 18.253 1.00 89.56 200 PHE A N 1
ATOM 1484 C CA . PHE A 1 200 ? -10.122 1.413 17.222 1.00 89.56 200 PHE A CA 1
ATOM 1485 C C . PHE A 1 200 ? -10.831 2.576 16.514 1.00 89.56 200 PHE A C 1
ATOM 1487 O O . PHE A 1 200 ? -11.931 2.399 15.995 1.00 89.56 200 PHE A O 1
ATOM 1494 N N . ASP A 1 201 ? -10.194 3.747 16.480 1.00 87.25 201 ASP A N 1
ATOM 1495 C CA . ASP A 1 201 ? -10.641 4.921 15.718 1.00 87.25 201 ASP A CA 1
ATOM 1496 C C . ASP A 1 201 ? -10.176 4.809 14.261 1.00 87.25 201 ASP A C 1
ATOM 1498 O O . ASP A 1 201 ? -9.279 5.517 13.790 1.00 87.25 201 ASP A O 1
ATOM 1502 N N . GLY A 1 202 ? -10.721 3.805 13.580 1.00 88.38 202 GLY A N 1
ATOM 1503 C CA . GLY A 1 202 ? -10.394 3.496 12.200 1.00 88.38 202 GLY A CA 1
ATOM 1504 C C . GLY A 1 202 ? -11.486 3.903 11.218 1.00 88.38 202 GLY A C 1
ATOM 1505 O O . GLY A 1 202 ? -12.635 4.152 11.572 1.00 88.38 202 GLY A O 1
ATOM 1506 N N . VAL A 1 203 ? -11.103 3.943 9.949 1.00 92.12 203 VAL A N 1
ATOM 1507 C CA . VAL A 1 203 ? -11.956 4.244 8.804 1.00 92.12 203 VAL A CA 1
ATOM 1508 C C . VAL A 1 203 ? -12.123 2.979 7.979 1.00 92.12 203 VAL A C 1
ATOM 1510 O O . VAL A 1 203 ? -11.139 2.307 7.669 1.00 92.12 203 VAL A O 1
ATOM 1513 N N . ALA A 1 204 ? -13.360 2.678 7.594 1.00 92.81 204 ALA A N 1
ATOM 1514 C CA . ALA A 1 204 ? -13.643 1.595 6.666 1.00 92.81 204 ALA A CA 1
ATOM 1515 C C . ALA A 1 204 ? -13.186 1.958 5.245 1.00 92.81 204 ALA A C 1
ATOM 1517 O O . ALA A 1 204 ? -13.476 3.043 4.740 1.00 92.81 204 ALA A O 1
ATOM 1518 N N . VAL A 1 205 ? -12.486 1.037 4.591 1.00 95.19 205 VAL A N 1
ATOM 1519 C CA . VAL A 1 205 ? -12.060 1.179 3.200 1.00 95.19 205 VAL A CA 1
ATOM 1520 C C . VAL A 1 205 ? -13.300 1.097 2.299 1.00 95.19 205 VAL A C 1
ATOM 1522 O O . VAL A 1 205 ? -13.997 0.079 2.341 1.00 95.19 205 VAL A O 1
ATOM 1525 N N . PRO A 1 206 ? -13.597 2.130 1.491 1.00 95.44 206 PRO A N 1
ATOM 1526 C CA . PRO A 1 206 ? -14.684 2.074 0.520 1.00 95.44 206 PRO A CA 1
ATOM 1527 C C . PRO A 1 206 ? -14.372 1.084 -0.610 1.00 95.44 206 PRO A C 1
ATOM 1529 O O . PRO A 1 206 ? -13.206 0.803 -0.906 1.00 95.44 206 PRO A O 1
ATOM 1532 N N . ASP A 1 207 ? -15.419 0.577 -1.260 1.00 96.88 207 ASP A N 1
ATOM 1533 C CA . ASP A 1 207 ? -15.262 -0.109 -2.541 1.00 96.88 207 ASP A CA 1
ATOM 1534 C C . ASP A 1 207 ? -15.070 0.926 -3.647 1.00 96.88 207 ASP A C 1
ATOM 1536 O O . ASP A 1 207 ? -15.905 1.812 -3.839 1.00 96.88 207 ASP A O 1
ATOM 1540 N N . VAL A 1 208 ? -13.936 0.843 -4.333 1.00 96.31 208 VAL A N 1
ATOM 1541 C CA . VAL A 1 208 ? -13.587 1.743 -5.433 1.00 96.31 208 VAL A CA 1
ATOM 1542 C C . VAL A 1 208 ? -13.241 0.988 -6.713 1.00 96.31 208 VAL A C 1
ATOM 1544 O O . VAL A 1 208 ? -12.769 1.595 -7.676 1.00 96.31 208 VAL A O 1
ATOM 1547 N N . VAL A 1 209 ? -13.453 -0.331 -6.748 1.00 95.75 209 VAL A N 1
ATOM 1548 C CA . VAL A 1 209 ? -13.202 -1.141 -7.943 1.00 95.75 209 VAL A CA 1
ATOM 1549 C C . VAL A 1 209 ? -14.175 -0.736 -9.055 1.00 95.75 209 VAL A C 1
ATOM 1551 O O . VAL A 1 209 ? -15.360 -0.522 -8.828 1.00 95.75 209 VAL A O 1
ATOM 1554 N N . GLY A 1 210 ? -13.669 -0.585 -10.283 1.00 94.88 210 GLY A N 1
ATOM 1555 C CA . GLY A 1 210 ? -14.467 -0.167 -11.442 1.00 94.88 210 GLY A CA 1
ATOM 1556 C C . GLY A 1 210 ? -14.727 1.342 -11.555 1.00 94.88 210 GLY A C 1
ATOM 1557 O O . GLY A 1 210 ? -15.072 1.812 -12.646 1.00 94.88 210 GLY A O 1
ATOM 1558 N N . LEU A 1 211 ? -14.494 2.121 -10.494 1.00 96.88 211 LEU A N 1
ATOM 1559 C CA . LEU A 1 211 ? -14.534 3.584 -10.557 1.00 96.88 211 LEU A CA 1
ATOM 1560 C C . LEU A 1 211 ? -13.339 4.136 -11.352 1.00 96.88 211 LEU A C 1
ATOM 1562 O O . LEU A 1 211 ? -12.275 3.504 -11.387 1.00 96.88 211 LEU A O 1
ATOM 1566 N N . PRO A 1 212 ? -13.464 5.314 -11.988 1.00 97.00 212 PRO A N 1
ATOM 1567 C CA . PRO A 1 212 ? -12.308 6.003 -12.548 1.00 97.00 212 PRO A CA 1
ATOM 1568 C C . PRO A 1 212 ? -11.338 6.390 -11.424 1.00 97.00 212 PRO A C 1
ATOM 1570 O O . PRO A 1 212 ? -11.752 6.754 -10.323 1.00 97.00 212 PRO A O 1
ATOM 1573 N N . VAL A 1 213 ? -10.031 6.321 -11.695 1.00 96.12 213 VAL A N 1
ATOM 1574 C CA . VAL A 1 213 ? -8.982 6.501 -10.668 1.00 96.12 213 VAL A CA 1
ATOM 1575 C C . VAL A 1 213 ? -9.131 7.816 -9.892 1.00 96.12 213 VAL A C 1
ATOM 1577 O O . VAL A 1 213 ? -8.931 7.829 -8.680 1.00 96.12 213 VAL A O 1
ATOM 1580 N N . ASN A 1 214 ? -9.534 8.903 -10.555 1.00 96.00 214 ASN A N 1
ATOM 1581 C CA . ASN A 1 214 ? -9.743 10.193 -9.894 1.00 96.00 214 ASN A CA 1
ATOM 1582 C C . ASN A 1 214 ? -10.886 10.143 -8.868 1.00 96.00 214 ASN A C 1
ATOM 1584 O O . ASN A 1 214 ? -10.721 10.610 -7.742 1.00 96.00 214 ASN A O 1
ATOM 1588 N N . GLU A 1 215 ? -12.021 9.533 -9.220 1.00 97.06 215 GLU A N 1
ATOM 1589 C CA . GLU A 1 215 ? -13.152 9.373 -8.297 1.00 97.06 215 GLU A CA 1
ATOM 1590 C C . GLU A 1 215 ? -12.818 8.403 -7.166 1.00 97.06 215 GLU A C 1
ATOM 1592 O O . GLU A 1 215 ? -13.130 8.683 -6.009 1.00 97.06 215 GLU A O 1
ATOM 1597 N N . ALA A 1 216 ? -12.119 7.308 -7.477 1.00 96.44 216 ALA A N 1
ATOM 1598 C CA . ALA A 1 216 ? -11.632 6.351 -6.491 1.00 96.44 216 ALA A CA 1
ATOM 1599 C C . ALA A 1 216 ? -10.715 7.020 -5.454 1.00 96.44 216 ALA A C 1
ATOM 1601 O O . ALA A 1 216 ? -10.937 6.903 -4.247 1.00 96.44 216 ALA A O 1
ATOM 1602 N N . CYS A 1 217 ? -9.720 7.790 -5.905 1.00 96.00 217 CYS A N 1
ATOM 1603 C CA . CYS A 1 217 ? -8.847 8.546 -5.010 1.00 96.00 217 CYS A CA 1
ATOM 1604 C C . CYS A 1 217 ? -9.607 9.624 -4.222 1.00 96.00 217 CYS A C 1
ATOM 1606 O O . CYS A 1 217 ? -9.305 9.856 -3.047 1.00 96.00 217 CYS A O 1
ATOM 1608 N N . GLY A 1 218 ? -10.615 10.259 -4.826 1.00 96.69 218 GLY A N 1
ATOM 1609 C CA . GLY A 1 218 ? -11.497 11.202 -4.141 1.00 96.69 218 GLY A CA 1
ATOM 1610 C C . GLY A 1 218 ? -12.357 10.541 -3.057 1.00 96.69 218 GLY A C 1
ATOM 1611 O O . GLY A 1 218 ? -12.546 11.114 -1.985 1.00 96.69 218 GLY A O 1
ATOM 1612 N N . ALA A 1 219 ? -12.864 9.329 -3.293 1.00 96.06 219 ALA A N 1
ATOM 1613 C CA . ALA A 1 219 ? -13.613 8.549 -2.307 1.00 96.06 219 ALA A CA 1
ATOM 1614 C C . ALA A 1 219 ? -12.728 8.132 -1.121 1.00 96.06 219 ALA A C 1
ATOM 1616 O O . ALA A 1 219 ? -13.118 8.320 0.031 1.00 96.06 219 ALA A O 1
ATOM 1617 N N . LEU A 1 220 ? -11.507 7.660 -1.394 1.00 95.88 220 LEU A N 1
ATOM 1618 C CA . LEU A 1 220 ? -10.528 7.315 -0.357 1.00 95.88 220 LEU A CA 1
ATOM 1619 C C . LEU A 1 220 ? -10.137 8.534 0.489 1.00 95.88 220 LEU A C 1
ATOM 1621 O O . LEU A 1 220 ? -10.160 8.463 1.717 1.00 95.88 220 LEU A O 1
ATOM 1625 N N . THR A 1 221 ? -9.856 9.671 -0.151 1.00 95.88 221 THR A N 1
ATOM 1626 C CA . THR A 1 221 ? -9.505 10.917 0.550 1.00 95.88 221 THR A CA 1
ATOM 1627 C C . THR A 1 221 ? -10.651 11.411 1.434 1.00 95.88 221 THR A C 1
ATOM 1629 O O . THR A 1 221 ? -10.416 11.768 2.586 1.00 95.88 221 THR A O 1
ATOM 1632 N N . ARG A 1 222 ? -11.902 11.366 0.951 1.00 95.19 222 ARG A N 1
ATOM 1633 C CA . ARG A 1 222 ? -13.091 11.731 1.748 1.00 95.19 222 ARG A CA 1
ATOM 1634 C C . ARG A 1 222 ? -13.314 10.809 2.944 1.00 95.19 222 ARG A C 1
ATOM 1636 O O . ARG A 1 222 ? -13.766 11.273 3.985 1.00 95.19 222 ARG A O 1
ATOM 1643 N N . ALA A 1 223 ? -12.963 9.531 2.821 1.00 93.00 223 ALA A N 1
ATOM 1644 C CA . ALA A 1 223 ? -12.976 8.605 3.949 1.00 93.00 223 ALA A CA 1
ATOM 1645 C C . ALA A 1 223 ? -11.872 8.934 4.982 1.00 93.00 223 ALA A C 1
ATOM 1647 O O . ALA A 1 223 ? -11.975 8.553 6.144 1.00 93.00 223 ALA A O 1
ATOM 1648 N N . GLY A 1 224 ? -10.837 9.689 4.602 1.00 93.31 224 GLY A N 1
ATOM 1649 C CA . GLY A 1 224 ? -9.676 9.990 5.443 1.00 93.31 224 GLY A CA 1
ATOM 1650 C C . GLY A 1 224 ? -8.515 9.015 5.237 1.00 93.31 224 GLY A C 1
ATOM 1651 O O . GLY A 1 224 ? -7.707 8.820 6.146 1.00 93.31 224 GLY A O 1
ATOM 1652 N N . LEU A 1 225 ? -8.439 8.386 4.062 1.00 95.50 225 LEU A N 1
ATOM 1653 C CA . LEU A 1 225 ? -7.359 7.504 3.613 1.00 95.50 225 LEU A CA 1
ATOM 1654 C C . LEU A 1 225 ? -6.527 8.202 2.527 1.00 95.50 225 LEU A C 1
ATOM 1656 O O . LEU A 1 225 ? -6.981 9.151 1.893 1.00 95.50 225 LEU A O 1
ATOM 1660 N N . ARG A 1 226 ? -5.302 7.732 2.287 1.00 95.75 226 ARG A N 1
ATOM 1661 C CA . ARG A 1 226 ? -4.443 8.220 1.197 1.00 95.75 226 ARG A CA 1
ATOM 1662 C C . ARG A 1 226 ? -4.534 7.287 -0.005 1.00 95.75 226 ARG A C 1
ATOM 1664 O O . ARG A 1 226 ? -4.506 6.071 0.156 1.00 95.75 226 ARG A O 1
ATOM 1671 N N . CYS A 1 227 ? -4.627 7.856 -1.201 1.00 95.31 227 CYS A N 1
ATOM 1672 C CA . CYS A 1 227 ? -4.634 7.100 -2.451 1.00 95.31 227 CYS A CA 1
ATOM 1673 C C . CYS A 1 227 ? -3.213 6.950 -3.000 1.00 95.31 227 CYS A C 1
ATOM 1675 O O . CYS A 1 227 ? -2.457 7.920 -3.005 1.00 95.31 227 CYS A O 1
ATOM 1677 N N . SER A 1 228 ? -2.873 5.768 -3.511 1.00 95.94 228 SER A N 1
ATOM 1678 C CA . SER A 1 228 ? -1.586 5.516 -4.159 1.00 95.94 228 SER A CA 1
ATOM 1679 C C . SER A 1 228 ? -1.759 4.610 -5.363 1.00 95.94 228 SER A C 1
ATOM 1681 O O . SER A 1 228 ? -2.381 3.554 -5.267 1.00 95.94 228 SER A O 1
ATOM 1683 N N . LEU A 1 229 ? -1.225 5.014 -6.514 1.00 94.62 229 LEU A N 1
ATOM 1684 C CA . LEU A 1 229 ? -1.325 4.225 -7.734 1.00 94.62 229 LEU A CA 1
ATOM 1685 C C . LEU A 1 229 ? -0.077 3.355 -7.900 1.00 94.62 229 LEU A C 1
ATOM 1687 O O . LEU A 1 229 ? 0.997 3.844 -8.236 1.00 94.62 229 LEU A O 1
ATOM 1691 N N . GLN A 1 230 ? -0.235 2.048 -7.706 1.00 92.88 230 GLN A N 1
ATOM 1692 C CA . GLN A 1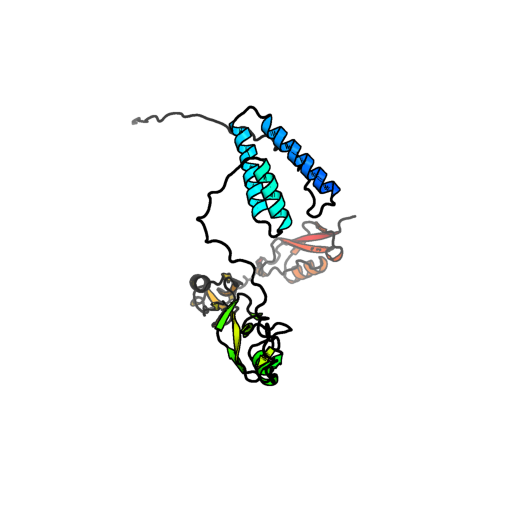 230 ? 0.868 1.081 -7.700 1.00 92.88 230 GLN A CA 1
ATOM 1693 C C . GLN A 1 230 ? 1.168 0.485 -9.081 1.00 92.88 230 GLN A C 1
ATOM 1695 O O . GLN A 1 230 ? 2.157 -0.222 -9.263 1.00 92.88 230 GLN A O 1
ATOM 1700 N N . GLY A 1 231 ? 0.333 0.769 -10.082 1.00 89.44 231 GLY A N 1
ATOM 1701 C CA . GLY A 1 231 ? 0.610 0.387 -11.460 1.00 89.44 231 GLY A CA 1
ATOM 1702 C C . GLY A 1 231 ? -0.635 0.117 -12.285 1.00 89.44 231 GLY A C 1
ATOM 1703 O O . GLY A 1 231 ? -1.729 0.605 -11.994 1.00 89.44 231 GLY A O 1
ATOM 1704 N N . GLN A 1 232 ? -0.430 -0.674 -13.334 1.00 92.12 232 GLN A N 1
ATOM 1705 C CA . GLN A 1 232 ? -1.425 -0.982 -14.347 1.00 92.12 232 GLN A CA 1
ATOM 1706 C C . GLN A 1 232 ? -1.670 -2.497 -14.443 1.00 92.12 232 GLN A C 1
ATOM 1708 O O . GLN A 1 232 ? -0.808 -3.310 -14.094 1.00 92.12 232 GLN A O 1
ATOM 1713 N N . VAL A 1 233 ? -2.877 -2.855 -14.864 1.00 92.94 233 VAL A N 1
ATOM 1714 C CA . VAL A 1 233 ? -3.287 -4.170 -15.351 1.00 92.94 233 VAL A CA 1
ATOM 1715 C C . VAL A 1 233 ? -3.675 -3.980 -16.808 1.00 92.94 233 VAL A C 1
ATOM 1717 O O . VAL A 1 233 ? -4.516 -3.134 -17.121 1.00 92.94 233 VAL A O 1
ATOM 1720 N N . ASP A 1 234 ? -3.046 -4.738 -17.689 1.00 92.62 234 ASP A N 1
ATOM 1721 C CA . ASP A 1 234 ? -3.282 -4.605 -19.116 1.00 92.62 234 ASP A CA 1
ATOM 1722 C C . ASP A 1 234 ? -4.580 -5.308 -19.506 1.00 92.62 234 ASP A C 1
ATOM 1724 O O . ASP A 1 234 ? -4.870 -6.413 -19.045 1.00 92.62 234 ASP A O 1
ATOM 1728 N N . THR A 1 235 ? -5.383 -4.649 -20.336 1.00 90.44 235 THR A N 1
ATOM 1729 C CA . THR A 1 235 ? -6.642 -5.202 -20.838 1.00 90.44 235 THR A CA 1
ATOM 1730 C C . THR A 1 235 ? -6.915 -4.717 -22.262 1.00 90.44 235 THR A C 1
ATOM 1732 O O . THR A 1 235 ? -6.797 -3.514 -22.522 1.00 90.44 235 THR A O 1
ATOM 1735 N N . PRO A 1 236 ? -7.299 -5.613 -23.194 1.00 88.50 236 PRO A N 1
ATOM 1736 C CA . PRO A 1 236 ? -7.670 -5.219 -24.554 1.00 88.50 236 PRO A CA 1
ATOM 1737 C C . PRO A 1 236 ? -8.969 -4.398 -24.586 1.00 88.50 236 PRO A C 1
ATOM 1739 O O . PRO A 1 236 ? -9.190 -3.637 -25.520 1.00 88.50 236 PRO A O 1
ATOM 1742 N N . ASP A 1 237 ? -9.807 -4.521 -23.555 1.00 91.88 237 ASP A N 1
ATOM 1743 C CA . ASP A 1 237 ? -11.036 -3.746 -23.406 1.00 91.88 237 ASP A CA 1
ATOM 1744 C C . ASP A 1 237 ? -10.736 -2.283 -23.039 1.00 91.88 237 ASP A C 1
ATOM 1746 O O . ASP A 1 237 ? -10.376 -1.967 -21.898 1.00 91.88 237 ASP A O 1
ATOM 1750 N N . SER A 1 238 ? -10.901 -1.391 -24.017 1.00 91.94 238 SER A N 1
ATOM 1751 C CA . SER A 1 238 ? -10.652 0.047 -23.891 1.00 91.94 238 SER A CA 1
ATOM 1752 C C . SER A 1 238 ? -11.663 0.775 -23.007 1.00 91.94 238 SER A C 1
ATOM 1754 O O . SER A 1 238 ? -11.311 1.787 -22.400 1.00 91.94 238 SER A O 1
ATOM 1756 N N . SER A 1 239 ? -12.881 0.248 -22.840 1.00 93.50 239 SER A N 1
ATOM 1757 C CA . SER A 1 239 ? -13.917 0.863 -21.992 1.00 93.50 239 SER A CA 1
ATOM 1758 C C . SER A 1 239 ? -13.526 0.896 -20.507 1.00 93.50 239 SER A C 1
ATOM 1760 O O . SER A 1 239 ? -14.027 1.707 -19.717 1.00 93.50 239 SER A O 1
ATOM 1762 N N . ARG A 1 240 ? -12.594 0.015 -20.125 1.00 92.81 240 ARG A N 1
ATOM 1763 C CA . ARG A 1 240 ? -12.091 -0.125 -18.759 1.00 92.81 240 ARG A CA 1
ATOM 1764 C C . ARG A 1 240 ? -10.872 0.736 -18.476 1.00 92.81 240 ARG A C 1
ATOM 1766 O O . ARG A 1 240 ? -10.529 0.903 -17.308 1.00 92.81 240 ARG A O 1
ATOM 1773 N N . HIS A 1 241 ? -10.201 1.267 -19.497 1.00 93.00 241 HIS A N 1
ATOM 1774 C CA . HIS A 1 241 ? -8.959 2.023 -19.321 1.00 93.00 241 HIS A CA 1
ATOM 1775 C C . HIS A 1 241 ? -9.161 3.210 -18.374 1.00 93.00 241 HIS A C 1
ATOM 1777 O O . HIS A 1 241 ? -10.179 3.894 -18.402 1.00 93.00 241 HIS A O 1
ATOM 1783 N N . GLY A 1 242 ? -8.196 3.423 -17.477 1.00 92.12 242 GLY A N 1
ATOM 1784 C CA . GLY A 1 242 ? -8.273 4.485 -16.470 1.00 92.12 242 GLY A CA 1
ATOM 1785 C C . GLY A 1 242 ? -9.217 4.200 -15.294 1.00 92.12 242 GLY A C 1
ATOM 1786 O O . GLY A 1 242 ? -9.268 5.006 -14.362 1.00 92.12 242 GLY A O 1
ATOM 1787 N N . ARG A 1 243 ? -9.917 3.057 -15.279 1.00 97.12 243 ARG A N 1
ATOM 1788 C CA . ARG A 1 243 ? -10.683 2.579 -14.118 1.00 97.12 243 ARG A CA 1
ATOM 1789 C C . ARG A 1 243 ? -9.826 1.725 -13.195 1.00 97.12 243 ARG A C 1
ATOM 1791 O O . ARG A 1 243 ? -8.831 1.134 -13.615 1.00 97.12 243 ARG A O 1
ATOM 1798 N N . VAL A 1 244 ? -10.214 1.640 -11.929 1.00 97.12 244 VAL A N 1
ATOM 1799 C CA . VAL A 1 244 ? -9.550 0.798 -10.931 1.00 97.12 244 VAL A CA 1
ATOM 1800 C C . VAL A 1 244 ? -9.801 -0.675 -11.245 1.00 97.12 244 VAL A C 1
ATOM 1802 O O . VAL A 1 244 ? -10.941 -1.131 -11.306 1.00 97.12 244 VAL A O 1
ATOM 1805 N N . ALA A 1 245 ? -8.712 -1.418 -11.419 1.00 96.31 245 ALA A N 1
ATOM 1806 C CA . ALA A 1 245 ? -8.707 -2.861 -11.611 1.00 96.31 245 ALA A CA 1
ATOM 1807 C C . ALA A 1 245 ? -8.773 -3.622 -10.293 1.00 96.31 245 ALA A C 1
ATOM 1809 O O . ALA A 1 245 ? -9.469 -4.627 -10.184 1.00 96.31 245 ALA A O 1
ATOM 1810 N N . SER A 1 246 ? -8.041 -3.139 -9.293 1.00 95.81 246 SER A N 1
ATOM 1811 C CA . SER A 1 246 ? -7.990 -3.755 -7.974 1.00 95.81 246 SER A CA 1
ATOM 1812 C C . SER A 1 246 ? -7.527 -2.749 -6.930 1.00 95.81 246 SER A C 1
ATOM 1814 O O . SER A 1 246 ? -6.690 -1.890 -7.222 1.00 95.81 246 SER A O 1
ATOM 1816 N N . GLN A 1 247 ? -7.997 -2.932 -5.703 1.00 95.94 247 GLN A N 1
ATOM 1817 C CA . GLN A 1 247 ? -7.517 -2.246 -4.506 1.00 95.94 247 GLN A CA 1
ATOM 1818 C C . GLN A 1 247 ? -6.797 -3.234 -3.578 1.00 95.94 247 GLN A C 1
ATOM 1820 O O . GLN A 1 247 ? -7.155 -4.409 -3.528 1.00 95.94 247 GLN A O 1
ATOM 1825 N N . ALA A 1 248 ? -5.778 -2.768 -2.853 1.00 93.94 248 ALA A N 1
ATOM 1826 C CA . ALA A 1 248 ? -4.960 -3.611 -1.976 1.00 93.94 248 ALA A CA 1
ATOM 1827 C C . ALA A 1 248 ? -5.733 -4.163 -0.763 1.00 93.94 248 ALA A C 1
ATOM 1829 O O . ALA A 1 248 ? -5.479 -5.281 -0.321 1.00 93.94 248 ALA A O 1
ATOM 1830 N N . PHE A 1 249 ? -6.684 -3.389 -0.235 1.00 93.69 249 PHE A N 1
ATOM 1831 C CA . PHE A 1 249 ? -7.494 -3.754 0.928 1.00 93.69 249 PHE A CA 1
ATOM 1832 C C . PHE A 1 249 ? -8.938 -3.987 0.519 1.00 93.69 249 PHE A C 1
ATOM 1834 O O . PHE A 1 249 ? -9.481 -3.223 -0.275 1.00 93.69 249 PHE A O 1
ATOM 1841 N N . ARG A 1 250 ? -9.575 -5.017 1.079 1.00 91.44 250 ARG A N 1
ATOM 1842 C CA . ARG A 1 250 ? -10.974 -5.333 0.772 1.00 91.44 250 ARG A CA 1
ATOM 1843 C C . ARG A 1 250 ? -11.909 -4.214 1.254 1.00 91.44 250 ARG A C 1
ATOM 1845 O O . ARG A 1 250 ? -11.624 -3.605 2.287 1.00 91.44 250 ARG A O 1
ATOM 1852 N N . PRO A 1 251 ? -13.029 -3.967 0.560 1.00 92.25 251 PRO A N 1
ATOM 1853 C CA . PRO A 1 251 ? -14.062 -3.072 1.064 1.00 92.25 251 PRO A CA 1
ATOM 1854 C C . PRO A 1 251 ? -14.511 -3.468 2.477 1.00 92.25 251 PRO A C 1
ATOM 1856 O O . PRO A 1 251 ? -14.596 -4.654 2.801 1.00 92.25 251 PRO A O 1
ATOM 1859 N N . GLY A 1 252 ? -14.759 -2.479 3.334 1.00 89.50 252 GLY A N 1
ATOM 1860 C CA . GLY A 1 252 ? -15.164 -2.681 4.729 1.00 89.50 252 GLY A CA 1
ATOM 1861 C C . GLY A 1 252 ? -14.021 -2.981 5.707 1.00 89.50 252 GLY A C 1
ATOM 1862 O O . GLY A 1 252 ? -14.251 -2.981 6.915 1.00 89.50 252 GLY A O 1
ATOM 1863 N N . TRP A 1 253 ? -12.783 -3.185 5.240 1.00 90.31 253 TRP A N 1
ATOM 1864 C CA . TRP A 1 253 ? -11.633 -3.270 6.146 1.00 90.31 253 TRP A CA 1
ATOM 1865 C C . TRP A 1 253 ? -11.409 -1.957 6.883 1.00 90.31 253 TRP A C 1
ATOM 1867 O O . TRP A 1 253 ? -11.449 -0.892 6.280 1.00 90.31 253 TRP A O 1
ATOM 1877 N N . VAL A 1 254 ? -11.124 -2.031 8.180 1.00 90.38 254 VAL A N 1
ATOM 1878 C CA . VAL A 1 254 ? -10.926 -0.845 9.014 1.00 90.38 254 VAL A CA 1
ATOM 1879 C C . VAL A 1 254 ? -9.434 -0.532 9.119 1.00 90.38 254 VAL A C 1
ATOM 1881 O O . VAL A 1 254 ? -8.663 -1.322 9.661 1.00 90.38 254 VAL A O 1
ATOM 1884 N N . LEU A 1 255 ? -9.026 0.631 8.612 1.00 90.69 255 LEU A N 1
ATOM 1885 C CA . LEU A 1 255 ? -7.646 1.118 8.636 1.00 90.69 255 LEU A CA 1
ATOM 1886 C C . LEU A 1 255 ? -7.508 2.354 9.523 1.00 90.69 255 LEU A C 1
ATOM 1888 O O . LEU A 1 255 ? -8.472 3.073 9.769 1.00 90.69 255 LEU A O 1
ATOM 1892 N N . ALA A 1 256 ? -6.289 2.643 9.978 1.00 89.81 256 ALA A N 1
ATOM 1893 C CA . ALA A 1 256 ? -6.029 3.900 10.670 1.00 89.81 256 ALA A CA 1
ATOM 1894 C C . ALA A 1 256 ? -6.250 5.077 9.710 1.00 89.81 256 ALA A C 1
ATOM 1896 O O . ALA A 1 256 ? -5.940 4.983 8.517 1.00 89.81 256 ALA A O 1
ATOM 1897 N N . ARG A 1 257 ? -6.720 6.214 10.224 1.00 89.69 257 ARG A N 1
ATOM 1898 C CA . ARG A 1 257 ? -6.771 7.452 9.435 1.00 89.69 257 ARG A CA 1
ATOM 1899 C C . ARG A 1 257 ? -5.398 7.795 8.856 1.00 89.69 257 ARG A C 1
ATOM 1901 O O . ARG A 1 257 ? -4.379 7.664 9.528 1.00 89.69 257 ARG A O 1
ATOM 1908 N N . GLY A 1 258 ? -5.383 8.221 7.597 1.00 90.12 258 GLY A N 1
ATOM 1909 C CA . GLY A 1 258 ? -4.165 8.509 6.840 1.00 90.12 258 GLY A CA 1
ATOM 1910 C C . GLY A 1 258 ? -3.432 7.272 6.305 1.00 90.12 258 GLY A C 1
ATOM 1911 O O . GLY A 1 258 ? -2.365 7.427 5.705 1.00 90.12 258 GLY A O 1
ATOM 1912 N N . SER A 1 259 ? -3.974 6.061 6.480 1.00 92.12 259 SER A N 1
ATOM 1913 C CA . SER A 1 259 ? -3.411 4.856 5.857 1.00 92.12 259 SER A CA 1
ATOM 1914 C C . SER A 1 259 ? -3.453 4.960 4.337 1.00 92.12 259 SER A C 1
ATOM 1916 O O . SER A 1 259 ? -4.392 5.515 3.768 1.00 92.12 259 SER A O 1
ATOM 1918 N N . GLU A 1 260 ? -2.426 4.432 3.684 1.00 94.44 260 GLU A N 1
ATOM 1919 C CA . GLU A 1 260 ? -2.303 4.437 2.230 1.00 94.44 260 GLU A CA 1
ATOM 1920 C C . GLU A 1 260 ? -2.959 3.192 1.635 1.00 94.44 260 GLU A C 1
ATOM 1922 O O . GLU A 1 260 ? -2.656 2.072 2.039 1.00 94.44 260 GLU A O 1
ATOM 1927 N N . VAL A 1 261 ? -3.857 3.388 0.671 1.00 96.19 261 VAL A N 1
ATOM 1928 C CA . VAL A 1 261 ? -4.523 2.322 -0.076 1.00 96.19 261 VAL A CA 1
ATOM 1929 C C . VAL A 1 261 ? -3.964 2.299 -1.492 1.00 96.19 261 VAL A C 1
ATOM 1931 O O . VAL A 1 261 ? -4.139 3.241 -2.269 1.00 96.19 261 VAL A O 1
ATOM 1934 N N . GLY A 1 262 ? -3.285 1.200 -1.819 1.00 95.88 262 GLY A N 1
ATOM 1935 C CA . GLY A 1 262 ? -2.756 0.941 -3.150 1.00 95.88 262 GLY A CA 1
ATOM 1936 C C . GLY A 1 262 ? -3.853 0.557 -4.138 1.00 95.88 262 GLY A C 1
ATOM 1937 O O . GLY A 1 262 ? -4.631 -0.361 -3.875 1.00 95.88 262 GLY A O 1
ATOM 1938 N N . LEU A 1 263 ? -3.885 1.227 -5.286 1.00 96.94 263 LEU A N 1
ATOM 1939 C CA . LEU A 1 263 ? -4.762 0.935 -6.412 1.00 96.94 263 LEU A CA 1
ATOM 1940 C C . LEU A 1 263 ? -3.940 0.497 -7.621 1.00 96.94 263 LEU A C 1
ATOM 1942 O O . LEU A 1 263 ? -2.854 1.017 -7.888 1.00 96.94 263 LEU A O 1
ATOM 1946 N N . ARG A 1 264 ? -4.493 -0.423 -8.405 1.00 96.38 264 ARG A N 1
ATOM 1947 C CA . ARG A 1 264 ? -4.032 -0.710 -9.766 1.00 96.38 264 ARG A CA 1
ATOM 1948 C C . ARG A 1 264 ? -5.116 -0.269 -10.730 1.00 96.38 264 ARG A C 1
ATOM 1950 O O . ARG A 1 264 ? -6.291 -0.518 -10.471 1.00 96.38 264 ARG A O 1
ATOM 1957 N N . ARG A 1 265 ? -4.737 0.368 -11.833 1.00 96.94 265 ARG A N 1
ATOM 1958 C CA . ARG A 1 265 ? -5.679 0.777 -12.886 1.00 96.94 265 ARG A CA 1
ATOM 1959 C C . ARG A 1 265 ? -5.646 -0.183 -14.063 1.00 96.94 265 ARG A C 1
ATOM 1961 O O . ARG A 1 265 ? -4.621 -0.808 -14.305 1.00 96.94 265 ARG A O 1
ATOM 1968 N N . PHE A 1 266 ? -6.708 -0.233 -14.844 1.00 96.56 266 PHE A N 1
ATOM 1969 C CA . PHE A 1 266 ? -6.645 -0.804 -16.180 1.00 96.56 266 PHE A CA 1
ATOM 1970 C C . PHE A 1 266 ? -5.957 0.151 -17.149 1.00 96.56 266 PHE A C 1
ATOM 1972 O O . PHE A 1 266 ? -6.117 1.373 -17.061 1.00 96.56 266 PHE A O 1
ATOM 1979 N N . GLY A 1 267 ? -5.232 -0.404 -18.108 1.00 92.75 267 GLY A N 1
ATOM 1980 C CA . GLY A 1 267 ? -4.763 0.357 -19.253 1.00 92.75 267 GLY A CA 1
ATOM 1981 C C . GLY A 1 267 ? -4.471 -0.526 -20.458 1.00 92.75 267 GLY A C 1
ATOM 1982 O O . GLY A 1 267 ? -4.698 -1.739 -20.407 1.00 92.75 267 GLY A O 1
ATOM 1983 N N . PRO A 1 268 ? -4.025 0.096 -21.557 1.00 89.06 268 PRO A N 1
ATOM 1984 C CA . PRO A 1 268 ? -3.813 -0.606 -22.806 1.00 89.06 268 PRO A CA 1
ATOM 1985 C C . PRO A 1 268 ? -2.674 -1.615 -22.662 1.00 89.06 268 PRO A C 1
ATOM 1987 O O . PRO A 1 268 ? -1.668 -1.298 -22.017 1.00 89.06 268 PRO A O 1
ATOM 1990 N N . PRO A 1 269 ? -2.794 -2.800 -23.286 1.00 84.25 269 PRO A N 1
ATOM 1991 C CA . PRO A 1 269 ? -1.665 -3.698 -23.403 1.00 84.25 269 PRO A CA 1
ATOM 1992 C C . PRO A 1 269 ? -0.537 -3.014 -24.181 1.00 84.25 269 PRO A C 1
ATOM 1994 O O . PRO A 1 269 ? -0.795 -2.145 -25.025 1.00 84.25 269 PRO A O 1
ATOM 1997 N N . PRO A 1 270 ? 0.724 -3.393 -23.923 1.00 78.69 270 PRO A N 1
ATOM 1998 C CA . PRO A 1 270 ? 1.833 -2.921 -24.730 1.00 78.69 270 PRO A CA 1
ATOM 1999 C C . PRO A 1 270 ? 1.569 -3.261 -26.199 1.00 78.69 270 PRO A C 1
ATOM 2001 O O . PRO A 1 270 ? 1.174 -4.379 -26.527 1.00 78.69 270 PRO A O 1
ATOM 2004 N N . LEU A 1 271 ? 1.806 -2.291 -27.089 1.00 76.75 271 LEU A N 1
ATOM 2005 C CA . LEU A 1 271 ? 1.683 -2.508 -28.532 1.00 76.75 271 LEU A CA 1
ATOM 2006 C C . LEU A 1 271 ? 2.527 -3.726 -28.947 1.00 76.75 271 LEU A C 1
ATOM 2008 O O . LEU A 1 271 ? 3.620 -3.892 -28.397 1.00 76.75 271 LEU A O 1
ATOM 2012 N N . PRO A 1 272 ? 2.098 -4.547 -29.915 1.00 76.06 272 PRO A N 1
ATOM 2013 C CA . PRO A 1 272 ? 2.946 -5.613 -30.436 1.00 76.06 272 PRO A CA 1
ATOM 2014 C C . PRO A 1 272 ? 4.277 -5.044 -30.955 1.00 76.06 272 PRO A C 1
ATOM 2016 O O . PRO A 1 272 ? 4.369 -3.869 -31.326 1.00 76.06 272 PRO A O 1
ATOM 2019 N N . LEU A 1 273 ? 5.326 -5.867 -30.930 1.00 77.31 273 LEU A N 1
ATOM 2020 C CA . LEU A 1 273 ? 6.617 -5.510 -31.519 1.00 77.31 273 LEU A CA 1
ATOM 2021 C C . LEU A 1 273 ? 6.451 -5.359 -33.031 1.00 77.31 273 LEU A C 1
ATOM 2023 O O . LEU A 1 273 ? 5.779 -6.168 -33.674 1.00 77.31 273 LEU A O 1
ATOM 2027 N N . ARG A 1 274 ? 7.077 -4.333 -33.610 1.00 79.94 274 ARG A N 1
ATOM 2028 C CA . ARG A 1 274 ? 7.212 -4.253 -35.070 1.00 79.94 274 ARG A CA 1
ATOM 2029 C C . ARG A 1 274 ? 8.188 -5.341 -35.557 1.00 79.94 274 ARG A C 1
ATOM 2031 O O . ARG A 1 274 ? 9.043 -5.751 -34.776 1.00 79.94 274 ARG A O 1
ATOM 2038 N N . PRO A 1 275 ? 8.144 -5.769 -36.836 1.00 79.38 275 PRO A N 1
ATOM 2039 C CA . PRO A 1 275 ? 8.991 -6.857 -37.352 1.00 79.38 275 PRO A CA 1
ATOM 2040 C C . PRO A 1 275 ? 10.503 -6.698 -37.101 1.00 79.38 275 PRO A C 1
ATOM 2042 O O . PRO A 1 275 ? 11.215 -7.692 -36.991 1.00 79.38 275 PRO A O 1
ATOM 2045 N N . ASN A 1 276 ? 10.987 -5.457 -36.968 1.00 83.88 276 ASN A N 1
ATOM 2046 C CA . ASN A 1 276 ? 12.396 -5.135 -36.718 1.00 83.88 276 ASN A CA 1
ATOM 2047 C C . ASN A 1 276 ? 12.670 -4.596 -35.303 1.00 83.88 276 ASN A C 1
ATOM 2049 O O . ASN A 1 276 ? 13.773 -4.118 -35.044 1.00 83.88 276 ASN A O 1
ATOM 2053 N N . GLU A 1 277 ? 11.697 -4.649 -34.392 1.00 86.81 277 GLU A N 1
ATOM 2054 C CA . GLU A 1 277 ? 11.867 -4.250 -32.994 1.00 86.81 277 GLU A CA 1
ATOM 2055 C C . GLU A 1 277 ? 12.085 -5.470 -32.102 1.00 86.81 277 GLU A C 1
ATOM 2057 O O . GLU A 1 277 ? 11.392 -6.480 -32.211 1.00 86.81 277 GLU A O 1
ATOM 2062 N N . VAL A 1 278 ? 13.023 -5.346 -31.168 1.00 87.94 278 VAL A N 1
ATOM 2063 C CA . VAL A 1 278 ? 13.269 -6.329 -30.115 1.00 87.94 278 VAL A CA 1
ATOM 2064 C C . VAL A 1 278 ? 13.198 -5.630 -28.759 1.00 87.94 278 VAL A C 1
ATOM 2066 O O . VAL A 1 278 ? 13.525 -4.447 -28.628 1.00 87.94 278 VAL A O 1
ATOM 2069 N N . LEU A 1 279 ? 12.739 -6.357 -27.740 1.00 88.19 279 LEU A N 1
ATOM 2070 C CA . LEU A 1 279 ? 12.798 -5.891 -26.358 1.00 88.19 279 LEU A CA 1
ATOM 2071 C C . LEU A 1 279 ? 14.253 -5.887 -25.897 1.00 88.19 279 LEU A C 1
ATOM 2073 O O . LEU A 1 279 ? 14.938 -6.899 -26.006 1.00 88.19 279 LEU A O 1
ATOM 2077 N N . LEU A 1 280 ? 14.705 -4.760 -25.361 1.00 90.50 280 LEU A N 1
ATOM 2078 C CA . LEU A 1 280 ? 15.995 -4.632 -24.709 1.00 90.50 280 LEU A CA 1
ATOM 2079 C C . LEU A 1 280 ? 15.948 -5.397 -23.377 1.00 90.50 280 LEU A C 1
ATOM 2081 O O . LEU A 1 280 ? 15.245 -4.960 -22.460 1.00 90.50 280 LEU A O 1
ATOM 2085 N N . PRO A 1 281 ? 16.663 -6.528 -23.246 1.00 88.62 281 PRO A N 1
ATOM 2086 C CA . PRO A 1 281 ? 16.706 -7.264 -21.993 1.00 88.62 281 PRO A CA 1
ATOM 2087 C C . PRO A 1 281 ? 17.416 -6.449 -20.908 1.00 88.62 281 PRO A C 1
ATOM 2089 O O . PRO A 1 281 ? 18.383 -5.730 -21.176 1.00 88.62 281 PRO A O 1
ATOM 2092 N N . ASP A 1 282 ? 16.959 -6.597 -19.664 1.00 91.50 282 ASP A N 1
ATOM 2093 C CA . ASP A 1 282 ? 17.646 -6.010 -18.520 1.00 91.50 282 ASP A CA 1
ATOM 2094 C C . ASP A 1 282 ? 18.878 -6.845 -18.152 1.00 91.50 282 ASP A C 1
ATOM 2096 O O . ASP A 1 282 ? 18.790 -7.979 -17.668 1.00 91.50 282 ASP A O 1
ATOM 2100 N N . VAL A 1 283 ? 20.043 -6.268 -18.432 1.00 91.38 283 VAL A N 1
ATOM 2101 C CA . VAL A 1 283 ? 21.358 -6.842 -18.134 1.00 91.38 283 VAL A CA 1
ATOM 2102 C C . VAL A 1 283 ? 22.078 -6.085 -17.015 1.00 91.38 283 VAL A C 1
ATOM 2104 O O . VAL A 1 28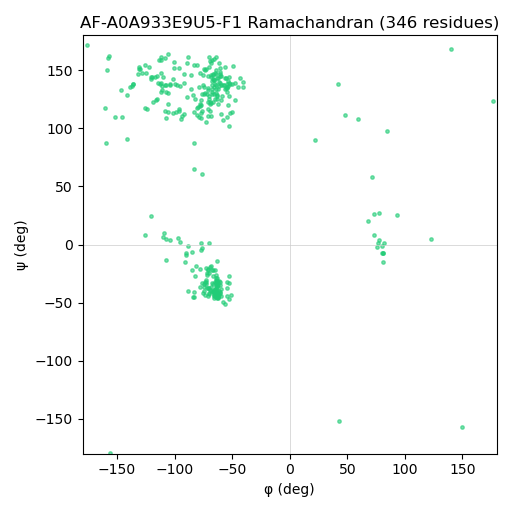3 ? 23.237 -6.384 -16.725 1.00 91.38 283 VAL A O 1
ATOM 2107 N N . VAL A 1 284 ? 21.418 -5.115 -16.368 1.00 91.19 284 VAL A N 1
ATOM 2108 C CA . VAL A 1 284 ? 21.996 -4.370 -15.244 1.00 91.19 284 VAL A CA 1
ATOM 2109 C C . VAL A 1 284 ? 22.254 -5.323 -14.073 1.00 91.19 284 VAL A C 1
ATOM 2111 O O . VAL A 1 284 ? 21.435 -6.172 -13.731 1.00 91.19 284 VAL A O 1
ATOM 2114 N N . GLY A 1 285 ? 23.440 -5.223 -13.474 1.00 90.25 285 GLY A N 1
ATOM 2115 C CA . GLY A 1 285 ? 23.893 -6.093 -12.391 1.00 90.25 285 GLY A CA 1
ATOM 2116 C C . GLY A 1 285 ? 24.432 -7.456 -12.837 1.00 90.25 285 GLY A C 1
ATOM 2117 O O . GLY A 1 285 ? 24.993 -8.170 -12.003 1.00 90.25 285 GLY A O 1
ATOM 2118 N N . ARG A 1 286 ? 24.334 -7.829 -14.120 1.00 92.81 286 ARG A N 1
ATOM 2119 C CA . ARG A 1 286 ? 24.949 -9.064 -14.640 1.00 92.81 286 ARG A CA 1
ATOM 2120 C C . ARG A 1 286 ? 26.448 -8.877 -14.927 1.00 92.81 286 ARG A C 1
ATOM 2122 O O . ARG A 1 286 ? 26.879 -7.745 -15.166 1.00 92.81 286 ARG A O 1
ATOM 2129 N N . PRO A 1 287 ? 27.262 -9.951 -14.901 1.00 94.00 287 PRO A N 1
ATOM 2130 C CA . PRO A 1 287 ? 28.644 -9.919 -15.381 1.00 94.00 287 PRO A CA 1
ATOM 2131 C C . PRO A 1 287 ? 28.716 -9.448 -16.838 1.00 94.00 287 PRO A C 1
ATOM 2133 O O . PRO A 1 287 ? 27.856 -9.815 -17.638 1.00 94.00 287 PRO A O 1
ATOM 2136 N N . LEU A 1 288 ? 29.751 -8.683 -17.203 1.00 91.88 288 LEU A N 1
ATOM 2137 C CA . LEU A 1 288 ? 29.894 -8.135 -18.560 1.00 91.88 288 LEU A CA 1
ATOM 2138 C C . LEU A 1 288 ? 29.798 -9.213 -19.654 1.00 91.88 288 LEU A C 1
ATOM 2140 O O . LEU A 1 288 ? 29.057 -9.042 -20.617 1.00 91.88 288 LEU A O 1
ATOM 2144 N N . ALA A 1 289 ? 30.503 -10.335 -19.490 1.00 91.88 289 ALA A N 1
ATOM 2145 C CA . ALA A 1 289 ? 30.498 -11.421 -20.471 1.00 91.88 289 ALA A CA 1
ATOM 2146 C C . ALA A 1 289 ? 29.093 -12.018 -20.679 1.00 91.88 289 ALA A C 1
ATOM 2148 O O . ALA A 1 289 ? 28.678 -12.267 -21.808 1.00 91.88 289 ALA A O 1
ATOM 2149 N N . GLU A 1 290 ? 28.336 -12.195 -19.596 1.00 93.75 290 GLU A N 1
ATOM 2150 C CA . GLU A 1 290 ? 26.966 -12.709 -19.652 1.00 93.75 290 GLU A CA 1
ATOM 2151 C C . GLU A 1 290 ? 26.010 -11.683 -20.277 1.00 93.75 290 GLU A C 1
ATOM 2153 O O . GLU A 1 290 ? 25.174 -12.029 -21.110 1.00 93.75 290 GLU A O 1
ATOM 2158 N N . ALA A 1 291 ? 26.164 -10.406 -19.921 1.00 92.12 291 ALA A N 1
ATOM 2159 C CA . ALA A 1 291 ? 25.374 -9.314 -20.474 1.00 92.12 291 ALA A CA 1
ATOM 2160 C C . ALA A 1 291 ? 25.529 -9.207 -21.999 1.00 92.12 291 ALA A C 1
ATOM 2162 O O . ALA A 1 291 ? 24.528 -9.077 -22.702 1.00 92.12 291 ALA A O 1
ATOM 2163 N N . LEU A 1 292 ? 26.759 -9.312 -22.516 1.00 92.12 292 LEU A N 1
ATOM 2164 C CA . LEU A 1 292 ? 27.024 -9.293 -23.958 1.00 92.12 292 LEU A CA 1
ATOM 2165 C C . LEU A 1 292 ? 26.349 -10.469 -24.672 1.00 92.12 292 LEU A C 1
ATOM 2167 O O . LEU A 1 292 ? 25.652 -10.251 -25.659 1.00 92.12 292 LEU A O 1
ATOM 2171 N N . GLN A 1 293 ? 26.446 -11.685 -24.125 1.00 93.56 293 GLN A N 1
ATOM 2172 C CA . GLN A 1 293 ? 25.771 -12.851 -24.705 1.00 93.56 293 GLN A CA 1
ATOM 2173 C C . GLN A 1 293 ? 24.246 -12.701 -24.726 1.00 93.56 293 GLN A C 1
ATOM 2175 O O . GLN A 1 293 ? 23.598 -13.095 -25.694 1.00 93.56 293 GLN A O 1
ATOM 2180 N N . ILE A 1 294 ? 23.648 -12.148 -23.667 1.00 92.00 294 ILE A N 1
ATOM 2181 C CA . ILE A 1 294 ? 22.197 -11.922 -23.606 1.00 92.00 294 ILE A CA 1
ATOM 2182 C C . ILE A 1 294 ? 21.767 -10.904 -24.671 1.00 92.00 294 ILE A C 1
ATOM 2184 O O . ILE A 1 294 ? 20.760 -11.118 -25.348 1.00 92.00 294 ILE A O 1
ATOM 2188 N N . LEU A 1 295 ? 22.537 -9.827 -24.848 1.00 91.81 2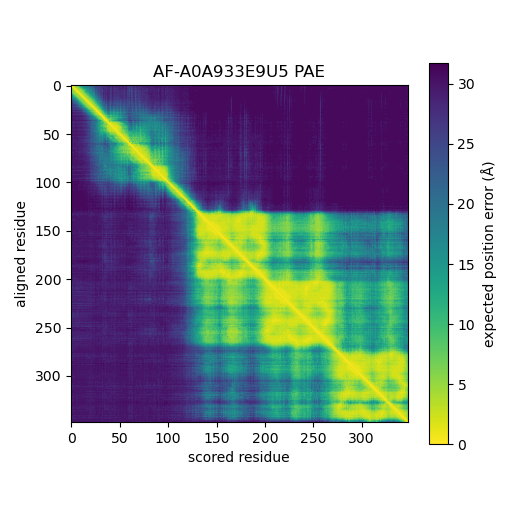95 LEU A N 1
ATOM 2189 C CA . LEU A 1 295 ? 22.271 -8.818 -25.874 1.00 91.81 295 LEU A CA 1
ATOM 2190 C C . LEU A 1 295 ? 22.411 -9.396 -27.288 1.00 91.81 295 LEU A C 1
ATOM 2192 O O . LEU A 1 295 ? 21.525 -9.185 -28.113 1.00 91.81 295 LEU A O 1
ATOM 2196 N N . GLU A 1 296 ? 23.452 -10.182 -27.555 1.00 91.75 296 GLU A N 1
ATOM 2197 C CA . GLU A 1 296 ? 23.662 -10.827 -28.857 1.00 91.75 296 GLU A CA 1
ATOM 2198 C C . GLU A 1 296 ? 22.562 -11.836 -29.196 1.00 91.75 296 GLU A C 1
ATOM 2200 O O . GLU A 1 296 ? 22.048 -11.834 -30.316 1.00 91.75 296 GLU A O 1
ATOM 2205 N N . ARG A 1 297 ? 22.130 -12.653 -28.225 1.00 90.25 297 ARG A N 1
ATOM 2206 C CA . ARG A 1 297 ? 20.993 -13.579 -28.400 1.00 90.25 297 ARG A CA 1
ATOM 2207 C C . ARG A 1 297 ? 19.685 -12.838 -28.673 1.00 90.25 297 ARG A C 1
ATOM 2209 O O . ARG A 1 297 ? 18.850 -13.337 -29.421 1.00 90.25 297 ARG A O 1
ATOM 2216 N N . ALA A 1 298 ? 19.522 -11.639 -28.112 1.00 87.62 298 ALA A N 1
ATOM 2217 C CA . ALA A 1 298 ? 18.421 -10.733 -28.434 1.00 87.62 298 ALA A CA 1
ATOM 2218 C C . ALA A 1 298 ? 18.614 -10.002 -29.784 1.00 87.62 298 ALA A C 1
ATOM 2220 O O . ALA A 1 298 ? 17.778 -9.195 -30.180 1.00 87.62 298 ALA A O 1
ATOM 2221 N N . GLY A 1 299 ? 19.696 -10.266 -30.522 1.00 89.25 299 GLY A N 1
ATOM 2222 C CA . GLY A 1 299 ? 19.989 -9.626 -31.802 1.00 89.25 299 GLY A CA 1
ATOM 2223 C C . GLY A 1 299 ? 20.437 -8.170 -31.673 1.00 89.25 299 GLY A C 1
ATOM 2224 O O . GLY A 1 299 ? 20.217 -7.393 -32.601 1.00 89.25 299 GLY A O 1
ATOM 2225 N N . LEU A 1 300 ? 21.028 -7.789 -30.540 1.00 92.50 300 LEU A N 1
ATOM 2226 C CA . LEU A 1 300 ? 21.542 -6.452 -30.231 1.00 92.50 300 LEU A CA 1
ATOM 2227 C C . LEU A 1 300 ? 23.070 -6.471 -30.142 1.00 92.50 300 LEU A C 1
ATOM 2229 O O . LEU A 1 300 ? 23.677 -7.514 -29.916 1.00 92.50 300 LEU A O 1
ATOM 2233 N N . ARG A 1 301 ? 23.704 -5.307 -30.305 1.00 92.12 301 ARG A N 1
ATOM 2234 C CA . ARG A 1 301 ? 25.163 -5.167 -30.204 1.00 92.12 301 ARG A CA 1
ATOM 2235 C C . ARG A 1 301 ? 25.519 -4.488 -28.893 1.00 92.12 301 ARG A C 1
ATOM 2237 O O . ARG A 1 301 ? 25.188 -3.323 -28.712 1.00 92.12 301 ARG A O 1
ATOM 2244 N N . GLY A 1 302 ? 26.183 -5.188 -27.981 1.00 91.00 302 GLY A N 1
ATOM 2245 C CA . GLY A 1 302 ? 26.694 -4.583 -26.751 1.00 91.00 302 GLY A CA 1
ATOM 2246 C C . GLY A 1 302 ? 28.073 -3.956 -26.959 1.00 91.00 302 GLY A C 1
ATOM 2247 O O . GLY A 1 302 ? 28.946 -4.590 -27.541 1.00 91.00 302 GLY A O 1
ATOM 2248 N N . ALA A 1 303 ? 28.289 -2.735 -26.469 1.00 92.56 303 ALA A N 1
ATOM 2249 C CA . ALA A 1 303 ? 29.614 -2.110 -26.415 1.00 92.56 303 ALA A CA 1
ATOM 2250 C C . ALA A 1 303 ? 29.845 -1.417 -25.072 1.00 92.56 303 ALA A C 1
ATOM 2252 O O . ALA A 1 303 ? 28.956 -0.744 -24.557 1.00 92.56 303 ALA A O 1
ATOM 2253 N N . VAL A 1 304 ? 31.041 -1.560 -24.505 1.00 91.50 304 VAL A N 1
ATOM 2254 C CA . VAL A 1 304 ? 31.406 -0.874 -23.260 1.00 91.50 304 VAL A CA 1
ATOM 2255 C C . VAL A 1 304 ? 31.727 0.589 -23.567 1.00 91.50 304 VAL A C 1
ATOM 2257 O O . VAL A 1 304 ? 32.572 0.874 -24.407 1.00 91.50 304 VAL A O 1
ATOM 2260 N N . ASP A 1 305 ? 31.043 1.506 -22.885 1.00 90.06 305 ASP A N 1
ATOM 2261 C CA . ASP A 1 305 ? 31.122 2.965 -23.082 1.00 90.06 305 ASP A CA 1
ATOM 2262 C C . ASP A 1 305 ? 31.576 3.691 -21.800 1.00 90.06 305 ASP A C 1
ATOM 2264 O O . ASP A 1 305 ? 31.245 4.848 -21.540 1.00 90.06 305 ASP A O 1
ATOM 2268 N N . GLY A 1 306 ? 32.295 2.976 -20.933 1.00 87.12 306 GLY A N 1
ATOM 2269 C CA . GLY A 1 306 ? 32.933 3.538 -19.747 1.00 87.12 306 GLY A CA 1
ATOM 2270 C C . GLY A 1 306 ? 32.852 2.656 -18.508 1.00 87.12 306 GLY A C 1
ATOM 2271 O O . GLY A 1 306 ? 32.101 1.680 -18.432 1.00 87.12 306 GLY A O 1
ATOM 2272 N N . GLU A 1 307 ? 33.629 3.043 -17.504 1.00 90.62 307 GLU A N 1
ATOM 2273 C CA . GLU A 1 307 ? 33.733 2.347 -16.227 1.00 90.62 307 GLU A CA 1
ATOM 2274 C C . GLU A 1 307 ? 33.322 3.266 -15.071 1.00 90.62 307 GLU A C 1
ATOM 2276 O O . GLU A 1 307 ? 33.577 4.470 -15.093 1.00 90.62 307 GLU A O 1
ATOM 2281 N N . ILE A 1 308 ? 32.670 2.704 -14.054 1.00 89.12 308 ILE A N 1
ATOM 2282 C CA . ILE A 1 308 ? 32.254 3.403 -12.832 1.00 89.12 308 ILE A CA 1
ATOM 2283 C C . ILE A 1 308 ? 33.018 2.802 -11.659 1.00 89.12 308 ILE A C 1
ATOM 2285 O O . ILE A 1 308 ? 32.958 1.596 -11.433 1.00 89.12 308 ILE A O 1
ATOM 2289 N N . THR A 1 309 ? 33.719 3.623 -10.881 1.00 89.50 309 THR A N 1
ATOM 2290 C CA . THR A 1 309 ? 34.458 3.130 -9.716 1.00 89.50 309 THR A CA 1
ATOM 2291 C C . THR A 1 309 ? 33.511 2.711 -8.588 1.00 89.50 309 THR A C 1
ATOM 2293 O O . THR A 1 309 ? 32.553 3.405 -8.253 1.00 89.50 309 THR A O 1
ATOM 2296 N N . THR A 1 310 ? 33.771 1.551 -7.987 1.00 86.50 310 THR A N 1
ATOM 2297 C CA . THR A 1 310 ? 33.034 1.023 -6.833 1.00 86.50 310 THR A CA 1
ATOM 2298 C C . THR A 1 310 ? 33.998 0.580 -5.741 1.00 86.50 310 THR A C 1
ATOM 2300 O O . THR A 1 310 ? 35.123 0.170 -6.017 1.00 86.50 310 THR A O 1
ATOM 2303 N N . ARG A 1 311 ? 33.549 0.646 -4.484 1.00 88.56 311 ARG A N 1
ATOM 2304 C CA . ARG A 1 311 ? 34.265 0.082 -3.325 1.00 88.56 311 ARG A CA 1
ATOM 2305 C C . ARG A 1 311 ? 33.864 -1.366 -3.039 1.00 88.56 311 ARG A C 1
ATOM 2307 O O . ARG A 1 311 ? 34.475 -1.999 -2.190 1.00 88.56 311 ARG A O 1
ATOM 2314 N N . ASN A 1 312 ? 32.826 -1.873 -3.707 1.00 87.69 312 ASN A N 1
ATOM 2315 C CA . ASN A 1 312 ? 32.322 -3.227 -3.511 1.00 87.69 312 ASN A CA 1
ATOM 2316 C C . ASN A 1 312 ? 33.000 -4.202 -4.499 1.00 87.69 312 ASN A C 1
ATOM 2318 O O . ASN A 1 312 ? 32.700 -4.131 -5.694 1.00 87.69 312 ASN A O 1
ATOM 2322 N N . PRO A 1 313 ? 33.837 -5.151 -4.033 1.00 85.06 313 PRO A N 1
ATOM 2323 C CA . PRO A 1 313 ? 34.490 -6.137 -4.897 1.00 85.06 313 PRO A CA 1
ATOM 2324 C C . PRO A 1 313 ? 33.505 -7.031 -5.657 1.00 85.06 313 PRO A C 1
ATOM 2326 O O . PRO A 1 313 ? 33.764 -7.391 -6.797 1.00 85.06 313 PRO A O 1
ATOM 2329 N N . GLN A 1 314 ? 32.342 -7.338 -5.071 1.00 83.94 314 GLN A N 1
ATOM 2330 C CA . GLN A 1 314 ? 31.313 -8.186 -5.695 1.00 83.94 314 GLN A CA 1
ATOM 2331 C C . GLN A 1 314 ? 30.598 -7.495 -6.863 1.00 83.94 314 GLN A C 1
ATOM 2333 O O . GLN A 1 314 ? 29.992 -8.154 -7.712 1.00 83.94 314 GLN A O 1
ATOM 2338 N N . ALA A 1 315 ? 30.639 -6.160 -6.890 1.00 85.06 315 ALA A N 1
ATOM 2339 C CA . ALA A 1 315 ? 30.083 -5.365 -7.973 1.00 85.06 315 ALA A CA 1
ATOM 2340 C C . ALA A 1 315 ? 31.073 -5.199 -9.133 1.00 85.06 315 ALA A C 1
ATOM 2342 O O . ALA A 1 315 ? 30.634 -4.940 -10.249 1.00 85.06 315 ALA A O 1
ATOM 2343 N N . ALA A 1 316 ? 32.380 -5.354 -8.895 1.00 87.50 316 ALA A N 1
ATOM 2344 C CA . ALA A 1 316 ? 33.399 -5.194 -9.925 1.00 87.50 316 ALA A CA 1
ATOM 2345 C C . ALA A 1 316 ? 33.180 -6.180 -11.091 1.00 87.50 316 ALA A C 1
ATOM 2347 O O . ALA A 1 316 ? 32.843 -7.344 -10.888 1.00 87.50 316 ALA A O 1
ATOM 2348 N N . GLY A 1 317 ? 33.329 -5.698 -12.326 1.00 86.56 317 GLY A N 1
ATOM 2349 C CA . GLY A 1 317 ? 33.098 -6.477 -13.548 1.00 86.56 317 GLY A CA 1
ATOM 2350 C C . GLY A 1 317 ? 31.623 -6.683 -13.926 1.00 86.56 317 GLY A C 1
ATOM 2351 O O . GLY A 1 317 ? 31.338 -7.325 -14.941 1.00 86.56 317 GLY A O 1
ATOM 2352 N N . ARG A 1 318 ? 30.670 -6.140 -13.152 1.00 93.81 318 ARG A N 1
ATOM 2353 C CA . ARG A 1 318 ? 29.232 -6.169 -13.470 1.00 93.81 318 ARG A CA 1
ATOM 2354 C C . ARG A 1 318 ? 28.775 -4.889 -14.160 1.00 93.81 318 ARG A C 1
ATOM 2356 O O . ARG A 1 318 ? 29.317 -3.809 -13.924 1.00 93.81 318 ARG A O 1
ATOM 2363 N N . VAL A 1 319 ? 27.736 -5.003 -14.981 1.00 93.12 319 VAL A N 1
ATOM 2364 C CA . VAL A 1 319 ? 27.101 -3.867 -15.657 1.00 93.12 319 VAL A CA 1
ATOM 2365 C C . VAL A 1 319 ? 26.421 -2.968 -14.625 1.00 93.12 319 VAL A C 1
ATOM 2367 O O . VAL A 1 319 ? 25.548 -3.406 -13.879 1.00 93.12 319 VAL A O 1
ATOM 2370 N N . SER A 1 320 ? 26.804 -1.699 -14.596 1.00 91.62 320 SER A N 1
ATOM 2371 C CA . SER A 1 320 ? 26.194 -0.668 -13.759 1.00 91.62 320 SER A CA 1
ATOM 2372 C C . SER A 1 320 ? 24.950 -0.068 -14.403 1.00 91.62 320 SER A C 1
ATOM 2374 O O . SER A 1 320 ? 23.937 0.131 -13.741 1.00 91.62 320 SER A O 1
ATOM 2376 N N . SER A 1 321 ? 25.030 0.248 -15.691 1.00 90.44 321 SER A N 1
ATOM 2377 C CA . SER A 1 321 ? 23.933 0.863 -16.433 1.00 90.44 321 SER A CA 1
ATOM 2378 C C . SER A 1 321 ? 24.096 0.615 -17.923 1.00 90.44 321 SER A C 1
ATOM 2380 O O . SER A 1 321 ? 25.187 0.303 -18.406 1.00 90.44 321 SER A O 1
ATOM 2382 N N . THR A 1 322 ? 22.997 0.761 -18.648 1.00 90.81 322 THR A N 1
ATOM 2383 C CA . THR A 1 322 ? 22.941 0.636 -20.101 1.00 90.81 322 THR A CA 1
ATOM 2384 C C . THR A 1 322 ? 22.254 1.854 -20.707 1.00 90.81 322 THR A C 1
ATOM 2386 O O . THR A 1 322 ? 21.379 2.468 -20.095 1.00 90.81 322 THR A O 1
ATOM 2389 N N . THR A 1 323 ? 22.686 2.231 -21.907 1.00 88.81 323 THR A N 1
ATOM 2390 C CA . THR A 1 323 ? 22.078 3.284 -22.721 1.00 88.81 323 THR A CA 1
ATOM 2391 C C . THR A 1 323 ? 21.748 2.695 -24.092 1.00 88.81 323 THR A C 1
ATOM 2393 O O . THR A 1 323 ? 22.675 2.287 -24.799 1.00 88.81 323 THR A O 1
ATOM 2396 N N . PRO A 1 324 ? 20.469 2.644 -24.501 1.00 86.19 324 PRO A N 1
ATOM 2397 C CA . PRO A 1 324 ? 19.270 3.071 -23.763 1.00 86.19 324 PRO A CA 1
ATOM 2398 C C . PRO A 1 324 ? 18.984 2.231 -22.500 1.00 86.19 324 PRO A C 1
ATOM 2400 O O . PRO A 1 324 ? 19.478 1.115 -22.367 1.00 86.19 324 PRO A O 1
ATOM 2403 N N . TYR A 1 325 ? 18.205 2.784 -21.561 1.00 83.00 325 TYR A N 1
ATOM 2404 C CA . TYR A 1 325 ? 17.858 2.115 -20.300 1.00 83.00 325 TYR A CA 1
ATOM 2405 C C . TYR A 1 325 ? 16.780 1.031 -20.528 1.00 83.00 325 TYR A C 1
ATOM 2407 O O . TYR A 1 325 ? 15.750 1.347 -21.128 1.00 83.00 325 TYR A O 1
ATOM 2415 N N . PRO A 1 326 ? 16.960 -0.216 -20.043 1.00 78.00 326 PRO A N 1
ATOM 2416 C CA . PRO A 1 326 ? 16.095 -1.361 -20.344 1.00 78.00 326 PRO A CA 1
ATOM 2417 C C . PRO A 1 326 ? 14.666 -1.208 -19.825 1.00 78.00 326 PRO A C 1
ATOM 2419 O O . PRO A 1 326 ? 13.753 -1.743 -20.447 1.00 78.00 326 PRO A O 1
ATOM 2422 N N . GLY A 1 327 ? 14.450 -0.419 -18.763 1.00 72.38 327 GLY A N 1
ATOM 2423 C CA . GLY A 1 327 ? 13.135 0.050 -18.311 1.00 72.38 327 GLY A CA 1
ATOM 2424 C C . GLY A 1 327 ? 12.014 -0.999 -18.326 1.00 72.38 327 GLY A C 1
ATOM 2425 O O . GLY A 1 327 ? 12.236 -2.197 -18.193 1.00 72.38 327 GLY A O 1
ATOM 2426 N N . ARG A 1 328 ? 10.763 -0.560 -18.493 1.00 63.72 328 ARG A N 1
ATOM 2427 C CA . ARG A 1 328 ? 9.606 -1.463 -18.657 1.00 63.72 328 ARG A CA 1
ATOM 2428 C C . ARG A 1 328 ? 9.568 -2.064 -20.071 1.00 63.72 328 ARG A C 1
ATOM 2430 O O . ARG A 1 328 ? 8.620 -1.816 -20.810 1.00 63.72 328 ARG A O 1
ATOM 2437 N N . GLY A 1 329 ? 10.602 -2.806 -20.461 1.00 68.44 329 GLY A N 1
ATOM 2438 C CA . GLY A 1 329 ? 10.689 -3.420 -21.787 1.00 68.44 329 GLY A CA 1
ATOM 2439 C C . GLY A 1 329 ? 10.932 -2.388 -22.884 1.00 68.44 329 GLY A C 1
ATOM 2440 O O . GLY A 1 329 ? 10.125 -2.251 -23.807 1.00 68.44 329 GLY A O 1
ATOM 2441 N N . ALA A 1 330 ? 12.029 -1.634 -22.759 1.00 81.56 330 ALA A N 1
ATOM 2442 C CA . ALA A 1 330 ? 12.468 -0.706 -23.792 1.00 81.56 330 ALA A CA 1
ATOM 2443 C C . ALA A 1 330 ? 12.576 -1.425 -25.144 1.00 81.56 330 ALA A C 1
ATOM 2445 O O . ALA A 1 330 ? 13.019 -2.568 -25.220 1.00 81.56 330 ALA A O 1
ATOM 2446 N N . ARG A 1 331 ? 12.144 -0.760 -26.215 1.00 85.56 331 ARG A N 1
ATOM 2447 C CA . ARG A 1 331 ? 12.133 -1.321 -27.569 1.00 85.56 331 ARG A CA 1
ATOM 2448 C C . ARG A 1 331 ? 13.255 -0.696 -28.361 1.00 85.56 331 ARG A C 1
ATOM 2450 O O . ARG A 1 331 ? 13.390 0.525 -28.386 1.00 85.56 331 ARG A O 1
ATOM 2457 N N . VAL A 1 332 ? 14.046 -1.537 -29.001 1.00 87.69 332 VAL A N 1
ATOM 2458 C CA . VAL A 1 332 ? 15.168 -1.124 -29.837 1.00 87.69 332 VAL A CA 1
ATOM 2459 C C . VAL A 1 332 ? 15.087 -1.851 -31.165 1.00 87.69 332 VAL A C 1
ATOM 2461 O O . VAL A 1 332 ? 14.536 -2.948 -31.258 1.00 87.69 332 VAL A O 1
ATOM 2464 N N . LEU A 1 333 ? 15.628 -1.239 -32.212 1.00 87.94 333 LEU A N 1
ATOM 2465 C CA . LEU A 1 333 ? 15.728 -1.917 -33.496 1.00 87.94 333 LEU A CA 1
ATOM 2466 C C . LEU A 1 333 ? 16.732 -3.061 -33.389 1.00 87.94 333 LEU A C 1
ATOM 2468 O O . LEU A 1 333 ? 17.759 -2.944 -32.712 1.00 87.94 333 LEU A O 1
ATOM 2472 N N . ARG A 1 334 ? 16.466 -4.158 -34.089 1.00 87.12 334 ARG A N 1
ATOM 2473 C CA . ARG A 1 334 ? 17.426 -5.251 -34.214 1.00 87.12 334 ARG A CA 1
ATOM 2474 C C . ARG A 1 334 ? 18.761 -4.711 -34.746 1.00 87.12 334 ARG A C 1
ATOM 2476 O O . ARG A 1 334 ? 18.788 -3.906 -35.671 1.00 87.12 334 ARG A O 1
ATOM 2483 N N . GLY A 1 335 ? 19.865 -5.127 -34.135 1.00 87.06 335 GLY A N 1
ATOM 2484 C CA . GLY A 1 335 ? 21.215 -4.657 -34.451 1.00 87.06 335 GLY A CA 1
ATOM 2485 C C . GLY A 1 335 ? 21.611 -3.323 -33.810 1.00 87.06 335 GLY A C 1
ATOM 2486 O O . GLY A 1 335 ? 22.734 -2.872 -34.034 1.00 87.06 335 GLY A O 1
ATOM 2487 N N . SER A 1 336 ? 20.738 -2.703 -33.005 1.00 91.88 336 SER A N 1
ATOM 2488 C CA . SER A 1 336 ? 21.062 -1.462 -32.289 1.00 91.88 336 SER A CA 1
ATOM 2489 C C . SER A 1 336 ? 22.235 -1.649 -31.326 1.00 91.88 336 SER A C 1
ATOM 2491 O O . SER A 1 336 ? 22.376 -2.698 -30.690 1.00 91.88 336 SER A O 1
ATOM 2493 N N . LEU A 1 337 ? 23.050 -0.599 -31.201 1.00 91.06 337 LEU A N 1
ATOM 2494 C CA . LEU A 1 337 ? 24.151 -0.533 -30.248 1.00 91.06 337 LEU A CA 1
ATOM 2495 C C . LEU A 1 337 ? 23.625 -0.180 -28.849 1.00 91.06 337 L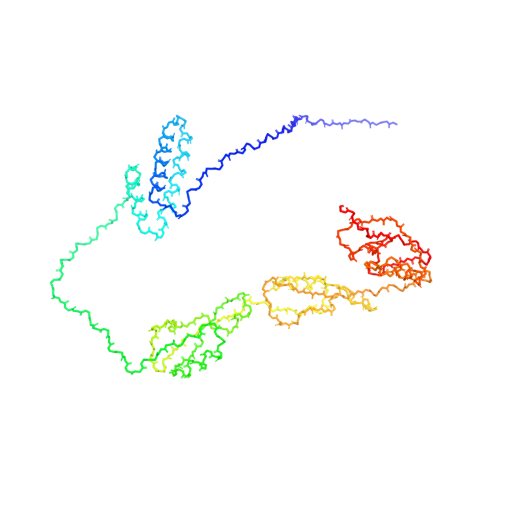EU A C 1
ATOM 2497 O O . LEU A 1 337 ? 23.079 0.903 -28.641 1.00 91.06 337 LEU A O 1
ATOM 2501 N N . VAL A 1 338 ? 23.826 -1.077 -27.891 1.00 92.81 338 VAL A N 1
ATOM 2502 C CA . VAL A 1 338 ? 23.557 -0.878 -26.466 1.00 92.81 338 VAL A CA 1
ATOM 2503 C C . VAL A 1 338 ? 24.881 -0.587 -25.778 1.00 92.81 338 VAL A C 1
ATOM 2505 O O . VAL A 1 338 ? 25.761 -1.444 -25.697 1.00 92.81 338 VAL A O 1
ATOM 2508 N N . ARG A 1 339 ? 25.023 0.638 -25.280 1.00 93.31 339 ARG A N 1
ATOM 2509 C CA . ARG A 1 339 ? 26.211 1.076 -24.546 1.00 93.31 339 ARG A CA 1
ATOM 2510 C C . ARG A 1 339 ? 26.106 0.631 -23.096 1.00 93.31 339 ARG A C 1
ATOM 2512 O O . ARG A 1 339 ? 25.114 0.942 -22.442 1.00 93.31 339 ARG A O 1
ATOM 2519 N N . LEU A 1 340 ? 27.102 -0.085 -22.593 1.00 92.44 340 LEU A N 1
ATOM 2520 C CA . LEU A 1 340 ? 27.163 -0.581 -21.221 1.00 92.44 340 LEU A CA 1
ATOM 2521 C C . LEU A 1 340 ? 28.221 0.191 -20.437 1.00 92.44 340 LEU A C 1
ATOM 2523 O O . LEU A 1 340 ? 29.334 0.386 -20.918 1.00 92.44 340 LEU A O 1
ATOM 2527 N N . ARG A 1 341 ? 27.902 0.567 -19.201 1.00 92.94 341 ARG A N 1
ATOM 2528 C CA . ARG A 1 341 ? 28.898 0.997 -18.217 1.00 92.94 341 ARG A CA 1
ATOM 2529 C C . ARG A 1 341 ? 29.135 -0.114 -17.217 1.00 92.94 341 ARG A C 1
ATOM 2531 O O . ARG A 1 341 ? 28.173 -0.722 -16.752 1.00 92.94 341 ARG A O 1
ATOM 2538 N N . VAL A 1 342 ? 30.389 -0.366 -16.865 1.00 94.00 342 VAL A N 1
ATOM 2539 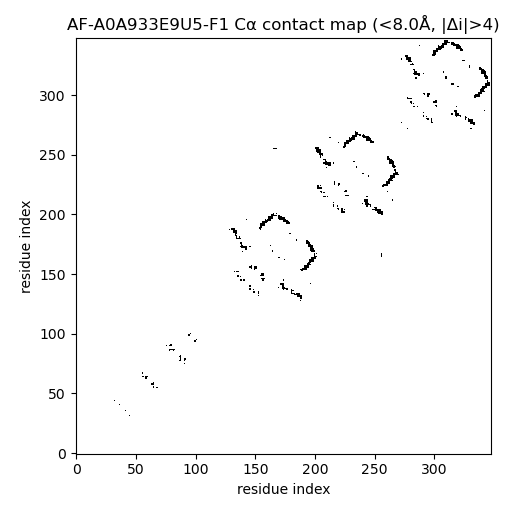C CA . VAL A 1 342 ? 30.782 -1.492 -16.002 1.00 94.00 342 VAL A CA 1
ATOM 2540 C C . VAL A 1 342 ? 31.405 -0.970 -14.717 1.00 94.00 342 VAL A C 1
ATOM 2542 O O . VAL A 1 342 ? 32.094 0.044 -14.719 1.00 94.00 342 VAL A O 1
ATOM 2545 N N . TYR A 1 343 ? 31.163 -1.639 -13.598 1.00 92.56 343 TYR A N 1
ATOM 2546 C CA . TYR A 1 343 ? 31.834 -1.295 -12.354 1.00 92.56 343 TYR A CA 1
ATOM 2547 C C . TYR A 1 343 ? 33.299 -1.740 -12.369 1.00 92.56 343 TYR A C 1
ATOM 2549 O O . TYR A 1 343 ? 33.602 -2.907 -12.615 1.00 92.56 343 TYR A O 1
ATOM 2557 N N . ARG A 1 344 ? 34.201 -0.831 -12.011 1.00 91.94 344 ARG A N 1
ATOM 2558 C CA . ARG A 1 344 ? 35.620 -1.095 -11.765 1.00 91.94 344 ARG A CA 1
ATOM 2559 C C . ARG A 1 344 ? 35.907 -0.935 -10.275 1.00 91.94 344 ARG A C 1
ATOM 2561 O O . ARG A 1 344 ? 35.434 0.016 -9.658 1.00 91.94 344 ARG A O 1
ATOM 2568 N N . LEU A 1 345 ? 36.679 -1.839 -9.678 1.00 88.50 345 LEU A N 1
ATOM 2569 C CA . LEU A 1 345 ? 37.101 -1.687 -8.284 1.00 88.50 345 LEU A CA 1
ATOM 2570 C C . LEU A 1 345 ? 38.061 -0.493 -8.164 1.00 88.50 345 LEU A C 1
ATOM 2572 O O . LEU A 1 345 ? 39.013 -0.388 -8.940 1.00 88.50 345 LEU A O 1
ATOM 2576 N N . ALA A 1 346 ? 37.803 0.415 -7.223 1.00 84.88 346 ALA A N 1
ATOM 2577 C CA . ALA A 1 346 ? 38.751 1.477 -6.903 1.00 84.88 346 ALA A CA 1
ATOM 2578 C C . ALA A 1 346 ? 40.019 0.858 -6.291 1.00 84.88 346 ALA A C 1
ATOM 2580 O O . ALA A 1 346 ? 39.914 0.054 -5.363 1.00 84.88 346 ALA A O 1
ATOM 2581 N N . ALA A 1 347 ? 41.195 1.222 -6.808 1.00 73.38 347 ALA A N 1
ATOM 2582 C CA . ALA A 1 347 ? 42.456 0.904 -6.144 1.00 73.38 347 ALA A CA 1
ATOM 2583 C C . ALA A 1 347 ? 42.490 1.647 -4.796 1.00 73.38 347 ALA A C 1
ATOM 2585 O O . ALA A 1 347 ? 42.139 2.829 -4.755 1.00 73.38 347 ALA A O 1
ATOM 2586 N N . GLN A 1 348 ? 42.803 0.923 -3.717 1.00 56.22 348 GLN A N 1
ATOM 2587 C CA . GLN A 1 348 ? 42.935 1.482 -2.367 1.00 56.22 348 GLN A CA 1
ATOM 2588 C C . GLN A 1 348 ? 44.269 2.191 -2.191 1.00 56.22 348 GLN A C 1
ATOM 2590 O O . GLN A 1 348 ? 45.270 1.673 -2.737 1.00 56.22 348 GLN A O 1
#

pLDDT: mean 73.99, std 22.1, range [31.72, 97.12]